Protein AF-A0A836LC86-F1 (afdb_monomer)

Mean predicted aligned error: 20.03 Å

Radius of gyration: 33.82 Å; Cα contacts (8 Å, |Δi|>4): 312; chains: 1; bounding box: 86×97×96 Å

Solvent-accessible surface area (backbone atoms only — not comparable to full-atom values): 22395 Å² total; per-residue (Å²): 133,88,75,80,81,61,85,80,64,84,54,85,62,63,81,72,47,78,79,82,70,80,78,76,80,56,44,67,44,41,35,67,43,48,72,69,75,64,54,85,53,67,92,76,36,57,38,37,74,50,84,62,99,61,69,58,50,45,78,40,34,29,77,42,48,81,69,77,64,47,85,51,62,81,47,41,59,37,34,92,58,96,45,82,91,32,41,49,70,28,69,51,33,70,73,71,72,52,64,94,56,90,86,55,92,40,42,83,70,55,82,56,72,79,38,33,34,25,42,40,40,54,48,71,58,42,96,59,55,92,76,44,89,43,26,75,82,87,55,93,44,71,32,67,45,46,74,74,71,61,43,96,59,55,94,73,41,89,46,30,72,69,50,89,74,69,66,46,72,66,56,48,44,53,53,52,42,55,51,46,52,67,79,42,64,87,42,89,80,54,35,92,84,33,57,12,78,42,87,68,30,63,30,62,37,37,45,54,92,75,52,92,46,43,94,68,20,66,51,45,52,58,49,56,52,33,34,49,87,90,59,80,81,79,75,86,74,82,85,70,95,73,81,93,68,82,73,80,53,51,11,85,83,76,70,46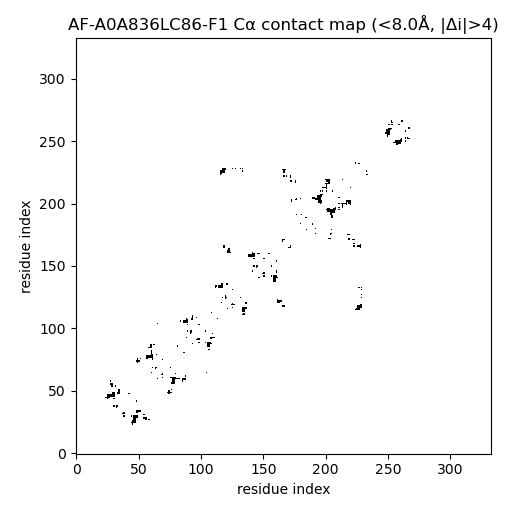,70,87,39,48,62,91,68,38,93,82,43,71,88,62,64,73,81,76,77,82,85,89,81,87,88,86,87,80,90,85,89,83,90,84,89,85,91,83,86,89,89,83,88,83,84,86,88,86,79,89,86,84,90,83,89,86,85,87,88,84,87,91,84,84,90,79,91,84,89,87,84,88,89,87,80,90,132

Structure (mmCIF, N/CA/C/O backbone):
data_AF-A0A836LC86-F1
#
_entry.id   AF-A0A836LC86-F1
#
loop_
_atom_site.group_PDB
_atom_site.id
_atom_site.type_symbol
_atom_site.label_atom_id
_atom_site.label_alt_id
_atom_site.label_comp_id
_atom_site.label_asym_id
_atom_site.label_entity_id
_atom_site.label_seq_id
_atom_site.pdbx_PDB_ins_code
_atom_site.Cartn_x
_atom_site.Cartn_y
_atom_site.Cartn_z
_atom_site.occupancy
_atom_site.B_iso_or_equiv
_atom_site.auth_seq_id
_atom_site.auth_comp_id
_atom_site.auth_asym_id
_atom_site.auth_atom_id
_atom_site.pdbx_PDB_model_num
ATOM 1 N N . MET A 1 1 ? -22.042 -17.988 -15.052 1.00 49.03 1 MET A N 1
ATOM 2 C CA . MET A 1 1 ? -22.616 -17.027 -14.092 1.00 49.03 1 MET A CA 1
ATOM 3 C C . MET A 1 1 ? -23.391 -17.871 -13.103 1.00 49.03 1 MET A C 1
ATOM 5 O O . MET A 1 1 ? -24.367 -18.476 -13.516 1.00 4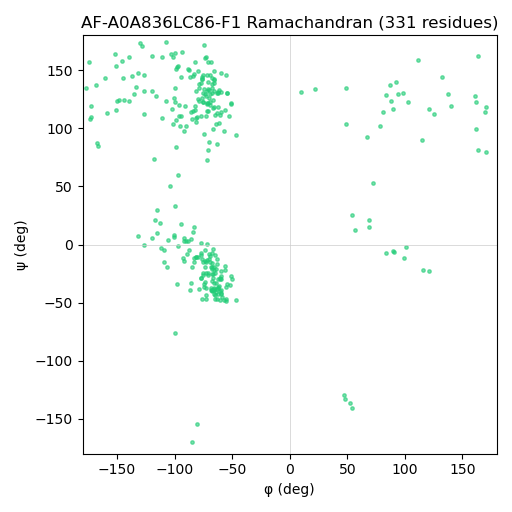9.03 1 MET A O 1
ATOM 9 N N . PHE A 1 2 ? -22.879 -18.046 -11.887 1.00 50.88 2 PHE A N 1
ATOM 10 C CA . PHE A 1 2 ? -23.641 -18.699 -10.825 1.00 50.88 2 PHE A CA 1
ATOM 11 C C . PHE A 1 2 ? -24.571 -17.625 -10.265 1.00 50.88 2 PHE A C 1
ATOM 13 O O . PHE A 1 2 ? -24.094 -16.621 -9.745 1.00 50.88 2 PHE A O 1
ATOM 20 N N . VAL A 1 3 ? -25.865 -17.762 -10.527 1.00 61.88 3 VAL A N 1
ATOM 21 C CA . VAL A 1 3 ? -26.903 -16.945 -9.900 1.00 61.88 3 VAL A CA 1
ATOM 22 C C . VAL A 1 3 ? -27.200 -17.606 -8.560 1.00 61.88 3 VAL A C 1
ATOM 24 O O . VAL A 1 3 ? -27.600 -18.766 -8.523 1.00 61.88 3 VAL A O 1
ATOM 27 N N . ASP A 1 4 ? -26.900 -16.909 -7.465 1.00 60.69 4 ASP A N 1
ATOM 28 C CA . ASP A 1 4 ? -27.280 -17.335 -6.118 1.00 60.69 4 ASP A CA 1
ATOM 29 C C . ASP A 1 4 ? -28.805 -17.196 -5.969 1.00 60.69 4 ASP A C 1
ATOM 31 O O . ASP A 1 4 ? -29.318 -16.165 -5.537 1.00 60.69 4 ASP A O 1
ATOM 35 N N . ASP A 1 5 ? -29.541 -18.247 -6.339 1.00 64.38 5 ASP A N 1
ATOM 36 C CA . ASP A 1 5 ? -31.010 -18.330 -6.247 1.00 64.38 5 ASP A CA 1
ATOM 37 C C . ASP A 1 5 ? -31.526 -18.465 -4.793 1.00 64.38 5 ASP A C 1
ATOM 39 O O . ASP A 1 5 ? -32.730 -18.542 -4.551 1.00 64.38 5 ASP A O 1
ATOM 43 N N . ALA A 1 6 ? -30.630 -18.482 -3.801 1.00 65.19 6 ALA A N 1
ATOM 44 C CA . ALA A 1 6 ? -30.957 -18.692 -2.389 1.00 65.19 6 ALA A CA 1
ATOM 45 C C . ALA A 1 6 ? -31.329 -17.406 -1.621 1.00 65.19 6 ALA A C 1
ATOM 47 O O . ALA A 1 6 ? -31.732 -17.476 -0.464 1.00 65.19 6 ALA A O 1
ATOM 48 N N . ALA A 1 7 ? -31.236 -16.222 -2.237 1.00 64.50 7 ALA A N 1
ATOM 49 C CA . ALA A 1 7 ? -31.475 -14.940 -1.555 1.00 64.50 7 ALA A CA 1
ATOM 50 C C . ALA A 1 7 ? -32.937 -14.708 -1.092 1.00 64.50 7 ALA A C 1
ATOM 52 O O . ALA A 1 7 ? -33.224 -13.689 -0.466 1.00 64.50 7 ALA A O 1
ATOM 53 N N . GLY A 1 8 ? -33.860 -15.627 -1.400 1.00 70.75 8 GLY A N 1
ATOM 54 C CA . GLY A 1 8 ? -35.267 -15.577 -0.983 1.00 70.75 8 GLY A CA 1
ATOM 55 C C . GLY A 1 8 ? -35.807 -16.880 -0.389 1.00 70.75 8 GLY A C 1
ATOM 56 O O . GLY A 1 8 ? -37.011 -16.981 -0.161 1.00 70.75 8 GLY A O 1
ATOM 57 N N . THR A 1 9 ? -34.958 -17.885 -0.160 1.00 78.81 9 THR A N 1
ATOM 58 C CA . THR A 1 9 ? -35.369 -19.151 0.457 1.00 78.81 9 THR A CA 1
ATOM 59 C C . THR A 1 9 ? -35.124 -19.080 1.957 1.00 78.81 9 THR A C 1
ATOM 61 O O . THR A 1 9 ? -33.975 -19.057 2.385 1.00 78.81 9 THR A O 1
ATOM 64 N N . HIS A 1 10 ? -36.200 -19.044 2.739 1.00 79.88 10 HIS A N 1
ATOM 65 C CA . HIS A 1 10 ? -36.139 -19.185 4.189 1.00 79.88 10 HIS A CA 1
ATOM 66 C C . HIS A 1 10 ? -36.003 -20.669 4.535 1.00 79.88 10 HIS A C 1
ATOM 68 O O . HIS A 1 10 ? -36.807 -21.484 4.073 1.00 79.88 10 HIS A O 1
ATOM 74 N N . PHE A 1 11 ? -34.987 -21.032 5.309 1.00 82.06 11 PHE A N 1
ATOM 75 C CA . PHE A 1 11 ? -34.758 -22.425 5.686 1.00 82.06 11 PHE A CA 1
ATOM 76 C C . PHE A 1 11 ? -35.401 -22.728 7.041 1.00 82.06 11 PHE A C 1
ATOM 78 O O . PHE A 1 11 ? -35.329 -21.914 7.953 1.00 82.06 11 PHE A O 1
ATOM 85 N N . ASP A 1 12 ? -35.941 -23.937 7.224 1.00 81.94 12 ASP A N 1
ATOM 86 C CA . ASP A 1 12 ? -36.564 -24.357 8.496 1.00 81.94 12 ASP A CA 1
ATOM 87 C C . ASP A 1 12 ? -35.618 -24.232 9.710 1.00 81.94 12 ASP A C 1
ATOM 89 O O . ASP A 1 12 ? -36.063 -24.134 10.853 1.00 81.94 12 ASP A O 1
ATOM 93 N N . PHE A 1 13 ? -34.297 -24.224 9.483 1.00 84.06 13 PHE A N 1
ATOM 94 C CA . PHE A 1 13 ? -33.324 -24.016 10.555 1.00 84.06 13 PHE A CA 1
ATOM 95 C C . PHE A 1 13 ? -33.238 -22.551 11.013 1.00 84.06 13 PHE A C 1
ATOM 97 O O . PHE A 1 13 ? -32.889 -22.320 12.169 1.00 84.06 13 PHE A O 1
ATOM 104 N N . GLU A 1 14 ? -33.564 -21.570 10.166 1.00 80.31 14 GLU A N 1
ATOM 105 C CA . GLU A 1 14 ? -33.471 -20.137 10.489 1.00 80.31 14 GLU A CA 1
ATOM 106 C C . GLU A 1 14 ? -34.454 -19.740 11.601 1.00 80.31 14 GLU A C 1
ATOM 108 O O . GLU A 1 14 ? -34.094 -18.951 12.473 1.00 80.31 14 GLU A O 1
ATOM 113 N N . ASP A 1 15 ? -35.624 -20.384 11.668 1.00 80.06 15 ASP A N 1
ATOM 114 C CA . ASP A 1 15 ? -36.602 -20.216 12.757 1.00 80.06 15 ASP A CA 1
ATOM 115 C C . ASP A 1 15 ? -36.104 -20.750 14.108 1.00 80.06 15 ASP A C 1
ATOM 117 O O . ASP A 1 15 ? -36.548 -20.312 15.173 1.00 80.06 15 ASP A O 1
ATOM 121 N N . THR A 1 16 ? -35.180 -21.715 14.078 1.00 84.31 16 THR A N 1
ATOM 122 C CA . THR A 1 16 ? -34.593 -22.318 15.285 1.00 84.31 16 THR A CA 1
ATOM 123 C C . THR A 1 16 ? -33.315 -21.621 15.738 1.00 84.31 16 THR A C 1
ATOM 125 O O . THR A 1 16 ? -32.867 -21.834 16.870 1.00 84.31 16 THR A O 1
ATOM 128 N N . LEU A 1 17 ? -32.726 -20.777 14.884 1.00 81.19 17 LEU A N 1
ATOM 129 C CA . LEU A 1 17 ? -31.551 -20.007 15.251 1.00 81.19 17 LEU A CA 1
ATOM 130 C C . LEU A 1 17 ? -31.945 -18.907 16.247 1.00 81.19 17 LEU A C 1
ATOM 132 O O . LEU A 1 17 ? -32.901 -18.159 16.028 1.00 81.19 17 LEU A O 1
ATOM 136 N N . PRO A 1 18 ? -31.200 -18.757 17.354 1.00 78.62 18 PRO A N 1
ATOM 137 C CA . PRO A 1 18 ? -31.338 -17.589 18.206 1.00 78.62 18 PRO A CA 1
ATOM 138 C C . PRO A 1 18 ? -31.152 -16.327 17.361 1.00 78.62 18 PRO A C 1
ATOM 140 O O . PRO A 1 18 ? -30.171 -16.221 16.627 1.00 78.62 18 PRO A O 1
ATOM 143 N N . LYS A 1 19 ? -32.076 -15.364 17.477 1.00 75.19 19 LYS A N 1
ATOM 144 C CA . LYS A 1 19 ? -31.960 -14.072 16.788 1.00 75.19 19 LYS A CA 1
ATOM 145 C C . LYS A 1 19 ? -30.585 -13.479 17.073 1.00 75.19 19 LYS A C 1
ATOM 147 O O . LYS A 1 19 ? -30.247 -13.250 18.237 1.00 75.19 19 LYS A O 1
ATOM 152 N N . GLU A 1 20 ? -29.806 -13.237 16.023 1.00 66.75 20 GLU A N 1
ATOM 153 C CA . GLU A 1 20 ? -28.484 -12.645 16.169 1.00 66.75 20 GLU A CA 1
ATOM 154 C C . GLU A 1 20 ? -28.624 -11.276 16.836 1.00 66.75 20 GLU A C 1
ATOM 156 O O . GLU A 1 20 ? -29.226 -10.343 16.299 1.00 66.75 20 GLU A O 1
ATOM 161 N N . HIS A 1 21 ? -28.101 -11.153 18.054 1.00 62.47 21 HIS A N 1
ATOM 162 C CA . HIS A 1 21 ? -28.026 -9.855 18.698 1.00 62.47 21 HIS A CA 1
ATOM 163 C C . HIS A 1 21 ? -27.025 -8.998 17.920 1.00 62.47 21 HIS A C 1
ATOM 165 O O . HIS A 1 21 ? -25.906 -9.463 17.679 1.00 62.47 21 HIS A O 1
ATOM 171 N N . PRO A 1 22 ? -27.378 -7.751 17.552 1.00 57.56 22 PRO A N 1
ATOM 172 C CA . PRO A 1 22 ? -26.440 -6.865 16.887 1.00 57.56 22 PRO A CA 1
ATOM 173 C C . PRO A 1 22 ? -25.212 -6.727 17.784 1.00 57.56 22 PRO A C 1
ATOM 175 O O . PRO A 1 22 ? -25.303 -6.249 18.918 1.00 57.56 22 PRO A O 1
ATOM 178 N N . ARG A 1 23 ? -24.060 -7.201 17.301 1.00 58.88 23 ARG A N 1
ATOM 179 C CA . ARG A 1 23 ? -22.792 -7.046 18.010 1.00 58.88 23 ARG A CA 1
ATOM 180 C C . ARG A 1 23 ? -22.474 -5.560 18.003 1.00 58.88 23 ARG A C 1
ATOM 182 O O . ARG A 1 23 ? -22.010 -5.030 17.002 1.00 58.88 23 ARG A O 1
ATOM 189 N N . THR A 1 24 ? -22.758 -4.870 19.103 1.00 64.19 24 THR A N 1
ATOM 190 C CA . THR A 1 24 ? -22.390 -3.464 19.247 1.00 64.19 24 THR A CA 1
ATOM 191 C C . THR A 1 24 ? -20.872 -3.368 19.141 1.00 64.19 24 THR A C 1
ATOM 193 O O . THR A 1 24 ? -20.154 -3.874 20.007 1.00 64.19 24 THR A O 1
ATOM 196 N N . GLU A 1 25 ? -20.374 -2.761 18.065 1.00 66.00 25 GLU A N 1
ATOM 197 C CA . GLU A 1 25 ? -18.943 -2.565 17.851 1.00 66.00 25 GLU A CA 1
ATOM 198 C C . GLU A 1 25 ? -18.382 -1.693 18.981 1.00 66.00 25 GLU A C 1
ATOM 200 O O . GLU A 1 25 ? -18.615 -0.482 19.056 1.00 66.00 25 GLU A O 1
ATOM 205 N N . LYS A 1 26 ? -17.669 -2.319 19.922 1.00 71.25 26 LYS A N 1
ATOM 206 C CA . LYS A 1 26 ? -17.036 -1.603 21.032 1.00 71.25 26 LYS A CA 1
ATOM 207 C C . LYS A 1 26 ? -15.835 -0.831 20.487 1.00 71.25 26 LYS A C 1
ATOM 209 O O . LYS A 1 26 ? -14.952 -1.408 19.855 1.00 71.25 26 LYS A O 1
ATOM 214 N N . LYS A 1 27 ? -15.766 0.471 20.769 1.00 75.00 27 LYS A N 1
ATOM 215 C CA . LYS A 1 27 ? -14.637 1.329 20.385 1.00 75.00 27 LYS A CA 1
ATOM 216 C C . LYS A 1 27 ? -13.336 0.816 21.012 1.00 75.00 27 LYS A C 1
ATOM 218 O O . LYS A 1 27 ? -13.331 0.334 22.141 1.00 75.00 27 LYS A O 1
ATOM 223 N N . LEU A 1 28 ? -12.213 1.002 20.315 1.00 74.50 28 LEU A N 1
ATOM 224 C CA . LEU A 1 28 ? -10.866 0.601 20.766 1.00 74.50 28 LEU A CA 1
ATOM 225 C C . LEU A 1 28 ? -10.360 1.361 22.013 1.00 74.50 28 LEU A C 1
ATOM 227 O O . LEU A 1 28 ? -9.322 1.016 22.583 1.00 74.50 28 LEU A O 1
ATOM 231 N N . GLU A 1 29 ? -11.066 2.407 22.441 1.00 81.25 29 GLU A N 1
ATOM 232 C CA . GLU A 1 29 ? -10.749 3.151 23.658 1.00 81.25 29 GLU A CA 1
ATOM 233 C C . GLU A 1 29 ? -11.204 2.401 24.912 1.00 81.25 29 GLU A C 1
ATOM 235 O O . GLU A 1 29 ? -12.302 1.840 24.973 1.00 81.25 29 GLU A O 1
ATOM 240 N N . ILE A 1 30 ? -10.355 2.430 25.941 1.00 85.25 30 ILE A N 1
ATOM 241 C CA . ILE A 1 30 ? -10.678 1.857 27.246 1.00 85.25 30 ILE A CA 1
ATOM 242 C C . ILE A 1 30 ? -11.523 2.870 28.017 1.00 85.25 30 ILE A C 1
ATOM 244 O O . ILE A 1 30 ? -11.168 4.050 28.100 1.00 85.25 30 ILE A O 1
ATOM 248 N N . CYS A 1 31 ? -12.625 2.406 28.606 1.00 87.81 31 CYS A N 1
ATOM 249 C CA . CYS A 1 31 ? -13.511 3.262 29.382 1.00 87.81 31 CYS A CA 1
ATOM 250 C C . CYS A 1 31 ? -12.787 3.829 30.611 1.00 87.81 31 CYS A C 1
ATOM 252 O O . CYS A 1 31 ? -12.448 3.103 31.549 1.00 87.81 31 CYS A O 1
ATOM 254 N N . GLN A 1 32 ? -12.575 5.146 30.623 1.00 87.69 32 GLN A N 1
ATOM 255 C CA . GLN A 1 32 ? -11.901 5.835 31.730 1.00 87.69 32 GLN A CA 1
ATOM 256 C C . GLN A 1 32 ? -12.737 5.812 33.014 1.00 87.69 32 GLN A C 1
ATOM 258 O O . GLN A 1 32 ? -12.189 5.773 34.116 1.00 87.69 32 GLN A O 1
ATOM 263 N N . ASP A 1 33 ? -14.063 5.807 32.888 1.00 87.81 33 ASP A N 1
ATOM 264 C CA . ASP A 1 33 ? -14.958 5.757 34.042 1.00 87.81 33 ASP A CA 1
ATOM 265 C C . ASP A 1 33 ? -14.997 4.363 34.663 1.00 87.81 33 ASP A C 1
ATOM 267 O O . ASP A 1 33 ? -15.054 4.246 35.886 1.00 87.81 33 ASP A O 1
ATOM 271 N N . PHE A 1 34 ? -14.876 3.306 33.855 1.00 87.06 34 PHE A N 1
ATOM 272 C CA . PHE A 1 34 ? -14.745 1.932 34.345 1.00 87.06 34 PHE A CA 1
ATOM 273 C C . PHE A 1 34 ? -13.440 1.747 35.120 1.00 87.06 34 PHE A C 1
ATOM 275 O O . PHE A 1 34 ? -13.448 1.225 36.229 1.00 87.06 34 PHE A O 1
ATOM 282 N N . GLN A 1 35 ? -12.341 2.291 34.596 1.00 87.00 35 GLN A N 1
ATOM 283 C CA . GLN A 1 35 ? -11.038 2.311 35.268 1.00 87.00 35 GLN A CA 1
ATOM 284 C C . GLN A 1 35 ? -11.068 3.035 36.622 1.00 87.00 35 GLN A C 1
ATOM 286 O O . GLN A 1 35 ? -10.316 2.703 37.533 1.00 87.00 35 GLN A O 1
ATOM 291 N N . ARG A 1 36 ? -11.961 4.019 36.775 1.00 87.62 36 ARG A N 1
ATOM 292 C CA . ARG A 1 36 ? -12.195 4.756 38.027 1.00 87.62 36 ARG A CA 1
ATOM 293 C C . ARG A 1 36 ? -13.295 4.141 38.904 1.00 87.62 36 ARG A C 1
ATOM 295 O O . ARG A 1 36 ? -13.650 4.761 39.904 1.00 87.62 36 ARG A O 1
ATOM 302 N N . GLY A 1 37 ? -13.873 3.002 38.515 1.00 87.12 37 GLY A N 1
ATOM 303 C CA . GLY A 1 37 ? -14.963 2.332 39.234 1.00 87.12 37 GLY A CA 1
ATOM 304 C C . GLY A 1 37 ? -16.311 3.066 39.208 1.00 87.12 37 GLY A C 1
ATOM 305 O O . GLY A 1 37 ? -17.141 2.849 40.082 1.00 87.12 37 GLY A O 1
ATOM 306 N N . ARG A 1 38 ? -16.534 3.973 38.247 1.00 91.00 38 ARG A N 1
ATOM 307 C CA . ARG A 1 38 ? -17.722 4.848 38.164 1.00 91.00 38 ARG A CA 1
ATOM 308 C C . ARG A 1 38 ? -18.563 4.672 36.893 1.00 91.00 38 ARG A C 1
ATOM 310 O O . ARG A 1 38 ? -19.510 5.434 36.698 1.00 91.00 38 ARG A O 1
ATOM 317 N N . CYS A 1 39 ? -18.249 3.704 36.027 1.00 89.25 39 CYS A N 1
ATOM 318 C CA . CYS A 1 39 ? -19.036 3.477 34.811 1.00 89.25 39 CYS A CA 1
ATOM 319 C C . CYS A 1 39 ? -20.452 2.987 35.149 1.00 89.25 39 CYS A C 1
ATOM 321 O O . CYS A 1 39 ? -20.620 1.970 35.814 1.00 89.25 39 CYS A O 1
ATOM 323 N N . ARG A 1 40 ? -21.466 3.703 34.652 1.00 88.50 40 ARG A N 1
ATOM 324 C CA . ARG A 1 40 ? -22.891 3.380 34.849 1.00 88.50 40 ARG A CA 1
ATOM 325 C C . ARG A 1 40 ? -23.481 2.512 33.734 1.00 88.50 40 ARG A C 1
ATOM 327 O O . ARG A 1 40 ? -24.586 2.013 33.884 1.00 88.50 40 ARG A O 1
ATOM 334 N N . PHE A 1 41 ? -22.753 2.352 32.627 1.00 82.75 41 PHE A N 1
ATOM 335 C CA . PHE A 1 41 ? -23.226 1.663 31.423 1.00 82.75 41 PHE A CA 1
ATOM 336 C C . PHE A 1 41 ? -22.945 0.154 31.426 1.00 82.75 41 PHE A C 1
ATOM 338 O O . PHE A 1 41 ? -23.434 -0.540 30.547 1.00 82.75 41 PHE A O 1
ATOM 345 N N . GLY A 1 42 ? -22.181 -0.377 32.390 1.00 82.81 42 GLY A N 1
ATOM 346 C CA . GLY A 1 42 ? -21.912 -1.821 32.478 1.00 82.81 42 GLY A CA 1
ATOM 347 C C . GLY A 1 42 ? -21.482 -2.423 31.132 1.00 82.81 42 GLY A C 1
ATOM 348 O O . GLY A 1 42 ? -20.670 -1.839 30.416 1.00 82.81 42 GLY A O 1
ATOM 349 N N . ASP A 1 43 ? -22.065 -3.553 30.745 1.00 78.31 43 ASP A N 1
ATOM 350 C CA . ASP A 1 43 ? -21.699 -4.251 29.504 1.00 78.31 43 ASP A CA 1
ATOM 351 C C . ASP A 1 43 ? -22.183 -3.572 28.215 1.00 78.31 43 ASP A C 1
ATOM 353 O O . ASP A 1 43 ? -21.672 -3.888 27.134 1.00 78.31 43 ASP A O 1
ATOM 357 N N . THR A 1 44 ? -23.107 -2.609 28.319 1.00 83.19 44 THR A N 1
ATOM 358 C CA . THR A 1 44 ? -23.606 -1.807 27.189 1.00 83.19 44 THR A CA 1
ATOM 359 C C . THR A 1 44 ? -22.766 -0.557 26.932 1.00 83.19 44 THR A C 1
ATOM 361 O O . THR A 1 44 ? -23.074 0.223 26.029 1.00 83.19 44 THR A O 1
ATOM 364 N N . CYS A 1 45 ? -21.676 -0.355 27.683 1.00 83.81 45 CYS A N 1
ATOM 365 C CA . CYS A 1 45 ? -20.754 0.741 27.423 1.00 83.81 45 CYS A CA 1
ATOM 366 C C . CYS A 1 45 ? -20.153 0.623 26.006 1.00 83.81 45 CYS A C 1
ATOM 368 O O . CYS A 1 45 ? -19.622 -0.433 25.651 1.00 83.81 45 CYS A O 1
ATOM 370 N N . PRO A 1 46 ? -20.158 1.704 25.199 1.00 84.75 46 PRO A N 1
ATOM 371 C CA . PRO A 1 46 ? -19.535 1.694 23.875 1.00 84.75 46 PRO A CA 1
ATOM 372 C C . PRO A 1 46 ? -18.003 1.582 23.935 1.00 84.75 46 PRO A C 1
ATOM 374 O O . PRO A 1 46 ? -17.372 1.310 22.918 1.00 84.75 46 PRO A O 1
ATOM 377 N N . GLN A 1 47 ? -17.392 1.823 25.099 1.00 85.38 47 GLN A N 1
ATOM 378 C CA . GLN A 1 47 ? -15.953 1.695 25.337 1.00 85.38 47 GLN A CA 1
ATOM 379 C C . GLN A 1 47 ? -15.632 0.357 26.013 1.00 85.38 47 GLN A C 1
ATOM 381 O O . GLN A 1 47 ? -16.439 -0.181 26.770 1.00 85.38 47 GLN A O 1
ATOM 386 N N . ARG A 1 48 ? -14.431 -0.187 25.778 1.00 83.62 48 ARG A N 1
ATOM 387 C CA . ARG A 1 48 ? -14.059 -1.489 26.354 1.00 83.62 48 ARG A CA 1
ATOM 388 C C . ARG A 1 48 ? -13.765 -1.373 27.851 1.00 83.62 48 ARG A C 1
ATOM 390 O O . ARG A 1 48 ? -13.029 -0.490 28.297 1.00 83.62 48 ARG A O 1
ATOM 397 N N . HIS A 1 49 ? -14.327 -2.301 28.618 1.00 86.19 49 HIS A N 1
ATOM 398 C CA . HIS A 1 49 ? -14.079 -2.474 30.045 1.00 86.19 49 HIS A CA 1
ATOM 399 C C . HIS A 1 49 ? -12.940 -3.470 30.237 1.00 86.19 49 HIS A C 1
ATOM 401 O O . HIS A 1 49 ? -13.131 -4.674 30.139 1.00 86.19 49 HIS A O 1
ATOM 407 N N . ILE A 1 50 ? -11.733 -2.949 30.442 1.00 84.69 50 ILE A N 1
ATOM 408 C CA . ILE A 1 50 ? -10.520 -3.736 30.671 1.00 84.69 50 ILE A CA 1
ATOM 409 C C . ILE A 1 50 ? -9.808 -3.103 31.849 1.00 84.69 50 ILE A C 1
ATOM 411 O O . ILE A 1 50 ? -9.682 -1.881 31.878 1.00 84.69 50 ILE A O 1
ATOM 415 N N . ILE A 1 51 ? -9.318 -3.912 32.783 1.00 83.06 51 ILE A N 1
ATOM 416 C CA . ILE A 1 51 ? -8.495 -3.447 33.902 1.00 83.06 51 ILE A CA 1
ATOM 417 C C . ILE A 1 51 ? -7.045 -3.367 33.419 1.00 83.06 51 ILE A C 1
ATOM 419 O O . ILE A 1 51 ? -6.403 -4.379 33.147 1.00 83.06 51 ILE A O 1
ATOM 423 N N . SER A 1 52 ? -6.536 -2.151 33.238 1.00 79.88 52 SER A N 1
ATOM 424 C CA . SER A 1 52 ? -5.229 -1.911 32.615 1.00 79.88 52 SER A CA 1
ATOM 425 C C . SER A 1 52 ? -4.695 -0.525 32.962 1.00 79.88 52 SER A C 1
ATOM 427 O O . SER A 1 52 ? -5.449 0.439 32.969 1.00 79.88 52 SER A O 1
ATOM 429 N N . ALA A 1 53 ? -3.384 -0.394 33.163 1.00 76.69 53 ALA A N 1
ATOM 430 C CA . ALA A 1 53 ? -2.740 0.912 33.329 1.00 76.69 53 ALA A CA 1
ATOM 431 C C . ALA A 1 53 ? -2.701 1.746 32.026 1.00 76.69 53 ALA A C 1
ATOM 433 O O . ALA A 1 53 ? -2.386 2.937 32.051 1.00 76.69 53 ALA A O 1
ATOM 434 N N . TYR A 1 54 ? -2.997 1.133 30.876 1.00 77.44 54 TYR A N 1
ATOM 435 C CA . TYR A 1 54 ? -2.993 1.787 29.568 1.00 77.44 54 TYR A CA 1
ATOM 436 C C . TYR A 1 54 ? -4.346 2.445 29.259 1.00 77.44 54 TYR A C 1
ATOM 438 O O . TYR A 1 54 ? -5.394 1.968 29.682 1.00 77.44 54 TYR A O 1
ATOM 446 N N . ARG A 1 55 ? -4.331 3.536 28.476 1.00 75.38 55 ARG A N 1
ATOM 447 C CA . ARG A 1 55 ? -5.554 4.251 28.047 1.00 75.38 55 ARG A CA 1
ATOM 448 C C . ARG A 1 55 ? -6.227 3.661 26.804 1.00 75.38 55 ARG A C 1
ATOM 450 O O . ARG A 1 55 ? -7.395 3.945 26.562 1.00 75.38 55 ARG A O 1
ATOM 457 N N . THR A 1 56 ? -5.503 2.873 26.016 1.00 77.31 56 THR A N 1
ATOM 458 C CA . THR A 1 56 ? -5.958 2.337 24.728 1.00 77.31 56 THR A CA 1
ATOM 459 C C . THR A 1 56 ? -5.680 0.844 24.643 1.00 77.31 56 THR A C 1
ATOM 461 O O . THR A 1 56 ? -4.682 0.362 25.185 1.00 77.31 56 THR A O 1
ATOM 464 N N . VAL A 1 57 ? -6.553 0.123 23.943 1.00 79.88 57 VAL A N 1
ATOM 465 C CA . VAL A 1 57 ? -6.343 -1.287 23.599 1.00 79.88 57 VAL A CA 1
ATOM 466 C C . VAL A 1 57 ? -5.262 -1.382 22.526 1.00 79.88 57 VAL A C 1
ATOM 468 O O . VAL A 1 57 ? -5.123 -0.489 21.690 1.00 79.88 57 VAL A O 1
ATOM 471 N N . GLN A 1 58 ? -4.464 -2.446 22.565 1.00 82.75 58 GLN A N 1
ATOM 472 C CA . GLN A 1 58 ? -3.512 -2.724 21.498 1.00 82.75 58 GLN A CA 1
ATOM 473 C C . GLN A 1 58 ? -4.272 -3.224 20.274 1.00 82.75 58 GLN A C 1
ATOM 475 O O . GLN A 1 58 ? -5.068 -4.155 20.369 1.00 82.75 58 GLN A O 1
ATOM 480 N N . THR A 1 59 ? -3.998 -2.623 19.117 1.00 84.88 59 THR A N 1
ATOM 481 C CA . THR A 1 59 ? -4.630 -3.013 17.848 1.00 84.88 59 THR A CA 1
ATOM 482 C C . THR A 1 59 ? -4.220 -4.411 17.408 1.00 84.88 59 THR A C 1
ATOM 484 O O . THR A 1 59 ? -4.975 -5.068 16.708 1.00 84.88 59 THR A O 1
ATOM 487 N N . LYS A 1 60 ? -3.046 -4.888 17.844 1.00 88.88 60 LYS A N 1
ATOM 488 C CA . LYS A 1 60 ? -2.536 -6.221 17.515 1.00 88.88 60 LYS A CA 1
ATOM 489 C C . LYS A 1 60 ? -3.402 -7.330 18.109 1.00 88.88 60 LYS A C 1
ATOM 491 O O . LYS A 1 60 ? -3.828 -7.255 19.266 1.00 88.88 60 LYS A O 1
ATOM 496 N N . VAL A 1 61 ? -3.557 -8.404 17.341 1.00 90.69 61 VAL A N 1
ATOM 497 C CA . VAL A 1 61 ? -4.236 -9.624 17.788 1.00 90.69 61 VAL A CA 1
ATOM 498 C C . VAL A 1 61 ? -3.436 -10.298 18.904 1.00 90.69 61 VAL A C 1
ATOM 500 O O . VAL A 1 61 ? -2.202 -10.365 18.878 1.00 90.69 61 VAL A O 1
ATOM 503 N N . CYS A 1 62 ? -4.138 -10.801 19.917 1.00 91.56 62 CYS A N 1
ATOM 504 C CA . CYS A 1 62 ? -3.528 -11.476 21.052 1.00 91.56 62 CYS A CA 1
ATOM 505 C C . CYS A 1 62 ? -2.874 -12.801 20.631 1.00 91.56 62 CYS A C 1
ATOM 507 O O . CYS A 1 62 ? -3.552 -13.763 20.269 1.00 91.56 62 CYS A O 1
ATOM 509 N N . LYS A 1 63 ? -1.548 -12.908 20.790 1.00 91.50 63 LYS A N 1
ATOM 510 C CA . LYS A 1 63 ? -0.790 -14.136 20.475 1.00 91.50 63 LYS A CA 1
ATOM 511 C C . LYS A 1 63 ? -1.228 -15.377 21.267 1.00 91.50 63 LYS A C 1
ATOM 513 O O . LYS A 1 63 ? -1.001 -16.493 20.812 1.00 91.50 63 LYS A O 1
ATOM 518 N N . HIS A 1 64 ? -1.784 -15.196 22.469 1.00 92.44 64 HIS A N 1
ATOM 519 C CA . HIS A 1 64 ? -2.236 -16.302 23.323 1.00 92.44 64 HIS A CA 1
ATOM 520 C C . HIS A 1 64 ? -3.656 -16.743 22.970 1.00 92.44 64 HIS A C 1
ATOM 522 O O . HIS A 1 64 ? -3.961 -17.928 23.041 1.00 92.44 64 HIS A O 1
ATOM 528 N N . TRP A 1 65 ? -4.504 -15.804 22.548 1.00 93.12 65 TRP A N 1
ATOM 529 C CA . TRP A 1 65 ? -5.856 -16.094 22.076 1.00 93.12 65 TRP A CA 1
ATOM 530 C C . TRP A 1 65 ? -5.843 -16.869 20.761 1.00 93.12 65 TRP A C 1
ATOM 532 O O . TRP A 1 65 ? -6.563 -17.850 20.650 1.00 93.12 65 TRP A O 1
ATOM 542 N N . LEU A 1 66 ? -4.928 -16.536 19.839 1.00 90.50 66 LEU A N 1
ATOM 543 C CA . LEU A 1 66 ? -4.703 -17.312 18.608 1.00 90.50 66 LEU A CA 1
ATOM 544 C C . LEU A 1 66 ? -4.364 -18.792 18.865 1.00 90.50 66 LEU A C 1
ATOM 546 O O . LEU A 1 66 ? -4.473 -19.613 17.964 1.00 90.50 66 LEU A O 1
ATOM 550 N N . ARG A 1 67 ? -3.932 -19.138 20.085 1.00 89.06 67 ARG A N 1
ATOM 551 C CA . ARG A 1 67 ? -3.629 -20.512 20.517 1.00 89.06 67 ARG A CA 1
ATOM 552 C C . ARG A 1 67 ? -4.693 -21.099 21.450 1.00 89.06 67 ARG A C 1
ATOM 554 O O . ARG A 1 67 ? -4.472 -22.166 22.005 1.00 89.06 67 ARG A O 1
ATOM 561 N N . GLY A 1 68 ? -5.784 -20.376 21.708 1.00 90.12 68 GLY A N 1
ATOM 562 C CA . GLY A 1 68 ? -6.825 -20.776 22.661 1.00 90.12 68 GLY A CA 1
ATOM 563 C C . GLY A 1 68 ? -6.398 -20.748 24.135 1.00 90.12 68 GLY A C 1
ATOM 564 O O . GLY A 1 68 ? -7.086 -21.309 24.976 1.00 90.12 68 GLY A O 1
ATOM 565 N N . ALA A 1 69 ? -5.277 -20.101 24.473 1.00 91.75 69 ALA A N 1
ATOM 566 C CA . ALA A 1 69 ? -4.659 -20.159 25.805 1.00 91.75 69 ALA A CA 1
ATOM 567 C C . ALA A 1 69 ? -4.621 -18.795 26.527 1.00 91.75 69 ALA A C 1
ATOM 569 O O . ALA A 1 69 ? -3.783 -18.561 27.399 1.00 91.75 69 ALA A O 1
ATOM 570 N N . CYS A 1 70 ? -5.476 -17.843 26.138 1.00 93.38 70 CYS A N 1
ATOM 571 C CA . CYS A 1 70 ? -5.512 -16.532 26.786 1.00 93.38 70 CYS A CA 1
ATOM 572 C C . CYS A 1 70 ? -6.230 -16.606 28.140 1.00 93.38 70 CYS A C 1
ATOM 574 O O . CYS A 1 70 ? -7.448 -16.735 28.189 1.00 93.38 70 CYS A O 1
ATOM 576 N N . VAL A 1 71 ? -5.482 -16.440 29.233 1.00 91.31 71 VAL A N 1
ATOM 577 C CA . VAL A 1 71 ? -6.038 -16.422 30.600 1.00 91.31 71 VAL A CA 1
ATOM 578 C C . VAL A 1 71 ? -6.796 -15.136 30.936 1.00 91.31 71 VAL A C 1
ATOM 580 O O . VAL A 1 71 ? -7.609 -15.119 31.852 1.00 91.31 71 VAL A O 1
ATOM 583 N N . ASN A 1 72 ? -6.554 -14.052 30.192 1.00 87.00 72 ASN A N 1
ATOM 584 C CA . ASN A 1 72 ? -7.150 -12.749 30.484 1.00 87.00 72 ASN A CA 1
ATOM 585 C C . ASN A 1 72 ? -8.590 -12.604 29.961 1.00 87.00 72 ASN A C 1
ATOM 587 O O . ASN A 1 72 ? -9.234 -11.621 30.320 1.00 87.00 72 ASN A O 1
ATOM 591 N N . GLY A 1 73 ? -9.087 -13.527 29.124 1.00 84.31 73 GLY A N 1
ATOM 592 C CA . GLY A 1 73 ? -10.442 -13.462 28.560 1.00 84.31 73 GLY A CA 1
ATOM 593 C C . GLY A 1 73 ? -10.778 -12.074 27.999 1.00 84.31 73 GLY A C 1
ATOM 594 O O . GLY A 1 73 ? -9.978 -11.479 27.274 1.00 84.31 73 GLY A O 1
ATOM 595 N N . ASP A 1 74 ? -11.917 -11.515 28.398 1.00 80.38 74 ASP A N 1
ATOM 596 C CA . ASP A 1 74 ? -12.370 -10.188 27.957 1.00 80.38 74 ASP A CA 1
ATOM 597 C C . ASP A 1 74 ? -11.507 -9.022 28.467 1.00 80.38 74 ASP A C 1
ATOM 599 O O . ASP A 1 74 ? -11.481 -7.953 27.854 1.00 80.38 74 ASP A O 1
ATOM 603 N N . ASN A 1 75 ? -10.722 -9.249 29.526 1.00 84.19 75 ASN A N 1
ATOM 604 C CA . ASN A 1 75 ? -9.761 -8.294 30.080 1.00 84.19 75 ASN A CA 1
ATOM 605 C C . ASN A 1 75 ? -8.404 -8.314 29.351 1.00 84.19 75 ASN A C 1
ATOM 607 O O . ASN A 1 75 ? -7.419 -7.749 29.838 1.00 84.19 75 ASN A O 1
ATOM 611 N N . CYS A 1 76 ? -8.288 -8.982 28.200 1.00 88.31 76 CYS A N 1
ATOM 612 C CA . CYS A 1 76 ? -7.057 -8.925 27.423 1.00 88.31 76 CYS A CA 1
ATOM 613 C C . CYS A 1 76 ? -6.857 -7.537 26.795 1.00 88.31 76 CYS A C 1
ATOM 615 O O . CYS A 1 76 ? -7.750 -6.982 26.152 1.00 88.31 76 CYS A O 1
ATOM 617 N N . LEU A 1 77 ? -5.641 -6.999 26.937 1.00 87.75 77 LEU A N 1
ATOM 618 C CA . LEU A 1 77 ? -5.235 -5.731 26.321 1.00 87.75 77 LEU A CA 1
ATOM 619 C C . LEU A 1 77 ? -5.136 -5.817 24.788 1.00 87.75 77 LEU A C 1
ATOM 621 O O . LEU A 1 77 ? -5.121 -4.788 24.120 1.00 87.75 77 LEU A O 1
ATOM 625 N N . TYR A 1 78 ? -5.034 -7.026 24.245 1.00 89.06 78 TYR A N 1
ATOM 626 C CA . TYR A 1 78 ? -4.914 -7.296 22.816 1.00 89.06 78 TYR A CA 1
ATOM 627 C C . TYR A 1 78 ? -6.258 -7.737 22.230 1.00 89.06 78 TYR A C 1
ATOM 629 O O . TYR A 1 78 ? -7.152 -8.171 22.958 1.00 89.06 78 TYR A O 1
ATOM 637 N N . LEU A 1 79 ? -6.391 -7.650 20.908 1.00 87.00 79 LEU A N 1
ATOM 638 C CA . LEU A 1 79 ? -7.628 -7.987 20.210 1.00 87.00 79 LEU A CA 1
ATOM 639 C C . LEU A 1 79 ? -7.883 -9.509 20.217 1.00 87.00 79 LEU A C 1
ATOM 641 O O . LEU A 1 79 ? -6.976 -10.300 19.949 1.00 87.00 79 LEU A O 1
ATOM 645 N N . HIS A 1 80 ? -9.117 -9.905 20.536 1.00 88.25 80 HIS A N 1
ATOM 646 C CA . HIS A 1 80 ? -9.629 -11.283 20.459 1.00 88.25 80 HIS A CA 1
ATOM 647 C C . HIS A 1 80 ? -10.534 -11.445 19.232 1.00 88.25 80 HIS A C 1
ATOM 649 O O . HIS A 1 80 ? -11.680 -11.876 19.318 1.00 88.25 80 HIS A O 1
ATOM 655 N N . GLU A 1 81 ? -10.014 -11.015 18.094 1.00 85.19 81 GLU A N 1
ATOM 656 C CA . GLU A 1 81 ? -10.656 -11.083 16.792 1.00 85.19 81 GLU A CA 1
ATOM 657 C C . GLU A 1 81 ? -9.561 -11.341 15.765 1.00 85.19 81 GLU A C 1
ATOM 659 O O . GLU A 1 81 ? -8.430 -10.867 15.919 1.00 85.19 81 GLU A O 1
ATOM 664 N N . TYR A 1 82 ? -9.876 -12.142 14.753 1.00 87.25 82 TYR A N 1
ATOM 665 C CA . TYR A 1 82 ? -8.918 -12.481 13.717 1.00 87.25 82 TYR A CA 1
ATOM 666 C C . TYR A 1 82 ? -9.019 -11.466 12.577 1.00 87.25 82 TYR A C 1
ATOM 668 O O . TYR A 1 82 ? -9.922 -11.537 11.751 1.00 87.25 82 TYR A O 1
ATOM 676 N N . ASP A 1 83 ? -8.072 -10.530 12.534 1.00 86.38 83 ASP A N 1
ATOM 677 C CA . ASP A 1 83 ? -7.884 -9.610 11.409 1.00 86.38 83 ASP A CA 1
ATOM 678 C C . ASP A 1 83 ? -6.428 -9.676 10.941 1.00 86.38 83 ASP A C 1
ATOM 680 O O . ASP A 1 83 ? -5.518 -9.235 11.651 1.00 86.38 83 ASP A O 1
ATOM 684 N N . ASN A 1 84 ? -6.213 -10.198 9.728 1.00 84.31 84 ASN A N 1
ATOM 685 C CA . ASN A 1 84 ? -4.895 -10.382 9.108 1.00 84.31 84 ASN A CA 1
ATOM 686 C C . ASN A 1 84 ? -4.016 -9.130 9.128 1.00 84.31 84 ASN A C 1
ATOM 688 O O . ASN A 1 84 ? -2.796 -9.247 9.150 1.00 84.31 84 ASN A O 1
ATOM 692 N N . ARG A 1 85 ? -4.601 -7.930 9.147 1.00 83.69 85 ARG A N 1
ATOM 693 C CA . ARG A 1 85 ? -3.844 -6.668 9.180 1.00 83.69 85 ARG A CA 1
ATOM 694 C C . ARG A 1 85 ? -3.169 -6.423 10.526 1.00 83.69 85 ARG A C 1
ATOM 696 O O . ARG A 1 85 ? -2.174 -5.706 10.601 1.00 83.69 85 ARG A O 1
ATOM 703 N N . TYR A 1 86 ? -3.725 -6.997 11.586 1.00 86.75 86 TYR A N 1
ATOM 704 C CA . TYR A 1 86 ? -3.279 -6.808 12.961 1.00 86.75 86 TYR A CA 1
ATOM 705 C C . TYR A 1 86 ? -2.662 -8.072 13.570 1.00 86.75 86 TYR A C 1
ATOM 707 O O . TYR A 1 86 ? -2.182 -8.039 14.711 1.00 86.75 86 TYR A O 1
ATOM 715 N N . VAL A 1 87 ? -2.657 -9.183 12.831 1.00 89.94 87 VAL A N 1
ATOM 716 C CA . VAL A 1 87 ? -1.968 -10.413 13.220 1.00 89.94 87 VAL A CA 1
ATOM 717 C C . VAL A 1 87 ? -0.456 -10.146 13.299 1.00 89.94 87 VAL A C 1
ATOM 719 O O . VAL A 1 87 ? 0.126 -9.568 12.382 1.00 89.94 87 VAL A O 1
ATOM 722 N N . PRO A 1 88 ? 0.219 -10.530 14.397 1.00 89.19 88 PRO A N 1
ATOM 723 C CA . PRO A 1 88 ? 1.662 -10.359 14.506 1.00 89.19 88 PRO A CA 1
ATOM 724 C C . PRO A 1 88 ? 2.433 -11.315 13.579 1.00 89.19 88 PRO A C 1
ATOM 726 O O . PRO A 1 88 ? 1.947 -12.386 13.212 1.00 89.19 88 PRO A O 1
ATOM 729 N N . GLN A 1 89 ? 3.669 -10.940 13.237 1.00 88.00 89 GLN A N 1
ATOM 730 C CA . GLN A 1 89 ? 4.562 -11.774 12.429 1.00 88.00 89 GLN A CA 1
ATOM 731 C C . GLN A 1 89 ? 4.960 -13.061 13.163 1.00 88.00 89 GLN A C 1
ATOM 733 O O . GLN A 1 89 ? 5.049 -13.110 14.396 1.00 88.00 89 GLN A O 1
ATOM 738 N N . CYS A 1 90 ? 5.197 -14.120 12.394 1.00 90.00 90 CYS A N 1
ATOM 739 C CA . CYS A 1 90 ? 5.660 -15.395 12.917 1.00 90.00 90 CYS A CA 1
ATOM 740 C C . CYS A 1 90 ? 7.124 -15.292 13.359 1.00 90.00 90 CYS A C 1
ATOM 742 O O . CYS A 1 90 ? 8.019 -15.174 12.529 1.00 90.00 90 CYS A O 1
ATOM 744 N N . ALA A 1 91 ? 7.383 -15.433 14.661 1.00 87.88 91 ALA A N 1
ATOM 745 C CA . ALA A 1 91 ? 8.740 -15.363 15.213 1.00 87.88 91 ALA A CA 1
ATOM 746 C C . ALA A 1 91 ? 9.698 -16.434 14.647 1.00 87.88 91 ALA A C 1
ATOM 748 O O . ALA A 1 91 ? 10.906 -16.213 14.577 1.00 87.88 91 ALA A O 1
ATOM 749 N N . PHE A 1 92 ? 9.179 -17.606 14.257 1.00 89.12 92 PHE A N 1
ATOM 750 C CA . PHE A 1 92 ? 9.991 -18.662 13.642 1.00 89.12 92 PHE A CA 1
ATOM 751 C C . PHE A 1 92 ? 10.382 -18.296 12.213 1.00 89.12 92 PHE A C 1
ATOM 753 O O . PHE A 1 92 ? 11.559 -18.365 11.876 1.00 89.12 92 PHE A O 1
ATOM 760 N N . PHE A 1 93 ? 9.422 -17.824 11.420 1.00 87.50 93 PHE A N 1
ATOM 761 C CA . PHE A 1 93 ? 9.666 -17.388 10.050 1.00 87.50 93 PHE A CA 1
ATOM 762 C C . PHE A 1 93 ? 10.558 -16.142 9.992 1.00 87.50 93 PHE A C 1
ATOM 764 O O . PHE A 1 93 ? 11.452 -16.067 9.162 1.00 87.50 93 PHE A O 1
ATOM 771 N N . GLU A 1 94 ? 10.382 -15.196 10.915 1.00 86.00 94 GLU A N 1
ATOM 772 C CA . GLU A 1 94 ? 11.213 -13.991 11.007 1.00 86.00 94 GLU A CA 1
ATOM 773 C C . GLU A 1 94 ? 12.676 -14.322 11.344 1.00 86.00 94 GLU A C 1
ATOM 775 O O . GLU A 1 94 ? 13.594 -13.745 10.765 1.00 86.00 94 GLU A O 1
ATOM 780 N N . ARG A 1 95 ? 12.911 -15.271 12.262 1.00 84.62 95 ARG A N 1
ATOM 781 C CA . ARG A 1 95 ? 14.265 -15.607 12.731 1.00 84.62 95 ARG A CA 1
ATOM 782 C C . ARG A 1 95 ? 14.978 -16.650 11.871 1.00 84.62 95 ARG A C 1
ATOM 784 O O . ARG A 1 95 ? 16.191 -16.571 11.715 1.00 84.62 95 ARG A O 1
ATOM 791 N N . VAL A 1 96 ? 14.253 -17.664 11.405 1.00 85.62 96 VAL A N 1
ATOM 792 C CA . VAL A 1 96 ? 14.811 -18.846 10.720 1.00 85.62 96 VAL A CA 1
ATOM 793 C C . VAL A 1 96 ? 14.523 -18.809 9.215 1.00 85.62 96 VAL A C 1
ATOM 795 O O . VAL A 1 96 ? 15.219 -19.465 8.452 1.00 85.62 96 VAL A O 1
ATOM 798 N N . GLY A 1 97 ? 13.536 -18.027 8.766 1.00 83.62 97 GLY A N 1
ATOM 799 C CA . GLY A 1 97 ? 13.100 -17.979 7.364 1.00 83.62 97 GLY A CA 1
ATOM 800 C C . GLY A 1 97 ? 12.109 -19.080 6.979 1.00 83.62 97 GLY A C 1
ATOM 801 O O . GLY A 1 97 ? 11.548 -19.041 5.888 1.00 83.62 97 GLY A O 1
ATOM 802 N N . GLU A 1 98 ? 11.859 -20.034 7.877 1.00 86.44 98 GLU A N 1
ATOM 803 C CA . GLU A 1 98 ? 10.983 -21.182 7.654 1.00 86.44 98 GLU A CA 1
ATOM 804 C C . GLU A 1 98 ? 10.093 -21.426 8.879 1.00 86.44 98 GLU A C 1
ATOM 806 O O . GLU A 1 98 ? 10.494 -21.213 10.027 1.00 86.44 98 GLU A O 1
ATOM 811 N N . CYS A 1 99 ? 8.859 -21.868 8.634 1.00 89.50 99 CYS A N 1
ATOM 812 C CA . CYS A 1 99 ? 7.921 -22.272 9.674 1.00 89.50 99 CYS A CA 1
ATOM 813 C C . CYS A 1 99 ? 7.541 -23.738 9.469 1.00 89.50 99 CYS A C 1
ATOM 815 O O . CYS A 1 99 ? 7.177 -24.136 8.368 1.00 89.50 99 CYS A O 1
ATOM 817 N N . THR A 1 100 ? 7.599 -24.531 10.538 1.00 90.44 100 THR A N 1
ATOM 818 C CA . THR A 1 100 ? 7.258 -25.962 10.512 1.00 90.44 100 THR A CA 1
ATOM 819 C C . THR A 1 100 ? 5.757 -26.211 10.337 1.00 90.44 100 THR A C 1
ATOM 821 O O . THR A 1 100 ? 5.364 -27.271 9.862 1.00 90.44 100 THR A O 1
ATOM 824 N N . ASN A 1 101 ? 4.912 -25.245 10.716 1.0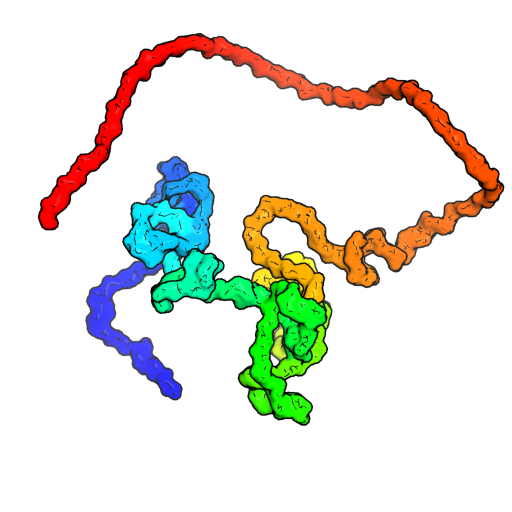0 86.81 101 ASN A N 1
ATOM 825 C CA . ASN A 1 101 ? 3.460 -25.379 10.638 1.00 86.81 101 ASN A CA 1
ATOM 826 C C . ASN A 1 101 ? 2.954 -24.858 9.282 1.00 86.81 101 ASN A C 1
ATOM 828 O O . ASN A 1 101 ? 3.124 -23.663 9.021 1.00 86.81 101 ASN A O 1
ATOM 832 N N . PRO A 1 102 ? 2.306 -25.698 8.450 1.00 82.25 102 PRO A N 1
ATOM 833 C CA . PRO A 1 102 ? 1.766 -25.265 7.160 1.00 82.25 102 PRO A CA 1
ATOM 834 C C . PRO A 1 102 ? 0.597 -24.282 7.329 1.00 82.25 102 PRO A C 1
ATOM 836 O O . PRO A 1 102 ? 0.549 -23.263 6.651 1.00 82.25 102 PRO A O 1
ATOM 839 N N . GLU A 1 103 ? -0.272 -24.521 8.313 1.00 86.31 103 GLU A N 1
ATOM 840 C CA . GLU A 1 103 ? -1.404 -23.655 8.672 1.00 86.31 103 GLU A CA 1
ATOM 841 C C . GLU A 1 103 ? -1.028 -22.736 9.849 1.00 86.31 103 GLU A C 1
ATOM 843 O O . GLU A 1 103 ? -1.575 -22.825 10.950 1.00 86.31 103 GLU A O 1
ATOM 848 N N . CYS A 1 104 ? -0.002 -21.899 9.672 1.00 88.00 104 CYS A N 1
ATOM 849 C CA . CYS A 1 104 ? 0.449 -20.982 10.721 1.00 88.00 104 CYS A CA 1
ATOM 850 C C . CYS A 1 104 ? -0.512 -19.781 10.857 1.00 88.00 104 CYS A C 1
ATOM 852 O O . CYS A 1 104 ? -0.654 -19.021 9.902 1.00 88.00 104 CYS A O 1
ATOM 854 N N . PRO A 1 105 ? -1.099 -19.511 12.044 1.00 87.00 105 PRO A N 1
ATOM 855 C CA . PRO A 1 105 ? -1.989 -18.359 12.237 1.00 87.00 105 PRO A CA 1
ATOM 856 C C . PRO A 1 105 ? -1.283 -16.996 12.214 1.00 87.00 105 PRO A C 1
ATOM 858 O O . PRO A 1 105 ? -1.951 -15.968 12.299 1.00 87.00 105 PRO A O 1
ATOM 861 N N . PHE A 1 106 ? 0.054 -16.977 12.194 1.00 89.62 106 PHE A N 1
ATOM 862 C CA . PHE A 1 106 ? 0.880 -15.770 12.215 1.00 89.62 106 PHE A CA 1
ATOM 863 C C . PHE A 1 106 ? 1.337 -15.392 10.803 1.00 89.62 106 PHE A C 1
ATOM 865 O O . PHE A 1 106 ? 1.518 -16.259 9.953 1.00 89.62 106 PHE A O 1
ATOM 872 N N . LEU A 1 107 ? 1.601 -14.105 10.563 1.00 87.62 107 LEU A N 1
ATOM 873 C CA . LEU A 1 107 ? 2.013 -13.641 9.235 1.00 87.62 107 LEU A CA 1
ATOM 874 C C . LEU A 1 107 ? 3.424 -14.129 8.869 1.00 87.62 107 LEU A C 1
ATOM 876 O O . LEU A 1 107 ? 4.383 -13.921 9.620 1.00 87.62 107 LEU A O 1
ATOM 880 N N . HIS A 1 108 ? 3.549 -14.725 7.683 1.00 87.19 108 HIS A N 1
ATOM 881 C CA . HIS A 1 108 ? 4.815 -15.061 7.031 1.00 87.19 108 HIS A CA 1
ATOM 882 C C . HIS A 1 108 ? 5.161 -13.988 5.996 1.00 87.19 108 HIS A C 1
ATOM 884 O O . HIS A 1 108 ? 4.864 -14.136 4.815 1.00 87.19 108 HIS A O 1
ATOM 890 N N . THR A 1 109 ? 5.773 -12.892 6.439 1.00 77.38 109 THR A N 1
ATOM 891 C CA . THR A 1 109 ? 6.274 -11.847 5.535 1.00 77.38 109 THR A CA 1
ATOM 892 C C . THR A 1 109 ? 7.769 -12.035 5.356 1.00 77.38 109 THR A C 1
ATOM 894 O O . THR A 1 109 ? 8.507 -12.026 6.343 1.00 77.38 109 THR A O 1
ATOM 897 N N . ARG A 1 110 ? 8.259 -12.207 4.122 1.00 70.88 110 ARG A N 1
ATOM 898 C CA . ARG A 1 110 ? 9.715 -12.230 3.917 1.00 70.88 110 ARG A CA 1
ATOM 899 C C . ARG A 1 110 ? 10.269 -10.814 4.123 1.00 70.88 110 ARG A C 1
ATOM 901 O O . ARG A 1 110 ? 9.668 -9.869 3.609 1.00 70.88 110 ARG A O 1
ATOM 908 N N . PRO A 1 111 ? 11.435 -10.634 4.772 1.00 65.31 111 PRO A N 1
ATOM 909 C CA . PRO A 1 111 ? 12.008 -9.305 5.014 1.00 65.31 111 PRO A CA 1
ATOM 910 C C . PRO A 1 111 ? 12.126 -8.442 3.748 1.00 65.31 111 PRO A C 1
ATOM 912 O O . PRO A 1 111 ? 11.887 -7.240 3.788 1.00 65.31 111 PRO A O 1
ATOM 915 N N . ASN A 1 112 ? 12.417 -9.068 2.601 1.00 65.81 112 ASN A N 1
ATOM 916 C CA . ASN A 1 112 ? 12.500 -8.372 1.318 1.00 65.81 112 ASN A CA 1
ATOM 917 C C . ASN A 1 112 ? 11.139 -8.034 0.697 1.00 65.81 112 ASN A C 1
ATOM 919 O O . ASN A 1 112 ? 11.058 -7.051 -0.028 1.00 65.81 112 ASN A O 1
ATOM 923 N N . GLU A 1 113 ? 10.078 -8.806 0.948 1.00 69.81 113 GLU A N 1
ATOM 924 C CA . GLU A 1 113 ? 8.747 -8.556 0.364 1.00 69.81 113 GLU A CA 1
ATOM 925 C C . GLU A 1 113 ? 8.120 -7.264 0.887 1.00 69.81 113 GLU A C 1
ATOM 927 O O . GLU A 1 113 ? 7.386 -6.606 0.156 1.00 69.81 113 GLU A O 1
ATOM 932 N N . SER A 1 114 ? 8.467 -6.863 2.113 1.00 69.88 114 SER A N 1
ATOM 933 C CA . SER A 1 114 ? 8.034 -5.586 2.684 1.00 69.88 114 SER A CA 1
ATOM 934 C C . SER A 1 114 ? 8.740 -4.371 2.070 1.00 69.88 114 SER A C 1
ATOM 936 O O . SER A 1 114 ? 8.299 -3.245 2.300 1.00 69.88 114 SER A O 1
ATOM 938 N N . LEU A 1 115 ? 9.850 -4.562 1.350 1.00 82.31 115 LEU A N 1
ATOM 939 C CA . LEU A 1 115 ? 10.628 -3.460 0.793 1.00 82.31 115 LEU A CA 1
ATOM 940 C C . LEU A 1 115 ? 10.076 -3.038 -0.579 1.00 82.31 115 LEU A C 1
ATOM 942 O O . LEU A 1 115 ? 9.683 -3.903 -1.379 1.00 82.31 115 LEU A O 1
ATOM 946 N N . PRO A 1 116 ? 10.103 -1.724 -0.887 1.00 84.94 116 PRO A N 1
ATOM 947 C CA . PRO A 1 116 ? 9.739 -1.230 -2.206 1.00 84.94 116 PRO A CA 1
ATOM 948 C C . PRO A 1 116 ? 10.567 -1.914 -3.292 1.00 84.94 116 PRO A C 1
ATOM 950 O O . PRO A 1 116 ? 11.749 -2.228 -3.101 1.00 84.94 116 PRO A O 1
ATOM 953 N N . GLU A 1 117 ? 9.949 -2.132 -4.450 1.00 88.44 117 GLU A N 1
ATOM 954 C CA . GLU A 1 117 ? 10.663 -2.640 -5.615 1.00 88.44 117 GLU A CA 1
ATOM 955 C C . GLU A 1 117 ? 11.659 -1.585 -6.110 1.00 88.44 117 GLU A C 1
ATOM 957 O O . GLU A 1 117 ? 11.369 -0.389 -6.179 1.00 88.44 117 GLU A O 1
ATOM 962 N N . CYS A 1 118 ? 12.858 -2.025 -6.468 1.00 89.62 118 CYS A N 1
ATOM 963 C CA . CYS A 1 118 ? 13.870 -1.153 -7.039 1.00 89.62 118 CYS A CA 1
ATOM 964 C C . CYS A 1 118 ? 13.473 -0.733 -8.456 1.00 89.62 118 CYS A C 1
ATOM 966 O O . CYS A 1 118 ? 13.484 -1.550 -9.381 1.00 89.62 118 CYS A O 1
ATOM 968 N N . ALA A 1 119 ? 13.214 0.558 -8.650 1.00 89.56 119 ALA A N 1
ATOM 969 C CA . ALA A 1 119 ? 12.918 1.141 -9.951 1.00 89.56 119 ALA A CA 1
ATOM 970 C C . ALA A 1 119 ? 14.014 0.849 -10.981 1.00 89.56 119 ALA A C 1
ATOM 972 O O . ALA A 1 119 ? 13.722 0.406 -12.088 1.00 89.56 119 ALA A O 1
ATOM 973 N N . ALA A 1 120 ? 15.286 1.040 -10.614 1.00 88.94 120 ALA A N 1
ATOM 974 C CA . ALA A 1 120 ? 16.408 0.806 -11.520 1.00 88.94 120 ALA A CA 1
ATOM 975 C C . ALA A 1 120 ? 16.487 -0.661 -11.968 1.00 88.94 120 ALA A C 1
ATOM 977 O O . ALA A 1 120 ? 16.633 -0.943 -13.156 1.00 88.94 120 ALA A O 1
ATOM 978 N N . TYR A 1 121 ? 16.287 -1.604 -11.041 1.00 88.62 121 TYR A N 1
ATOM 979 C CA . TYR A 1 121 ? 16.242 -3.024 -11.386 1.00 88.62 121 TYR A CA 1
ATOM 980 C C . TYR A 1 121 ? 15.033 -3.369 -12.261 1.00 88.62 121 TYR A C 1
ATOM 982 O O . TYR A 1 121 ? 15.171 -4.138 -13.208 1.00 88.62 121 TYR A O 1
ATOM 990 N N . ARG A 1 122 ? 13.873 -2.742 -12.022 1.00 86.81 122 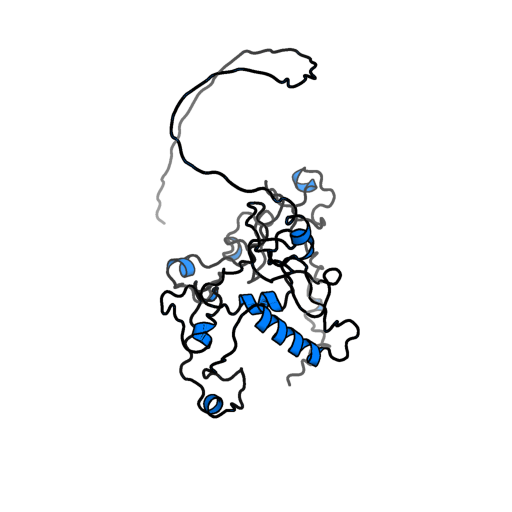ARG A N 1
ATOM 991 C CA . ARG A 1 122 ? 12.677 -2.878 -12.869 1.00 86.81 122 ARG A CA 1
ATOM 992 C C . ARG A 1 122 ? 12.919 -2.413 -14.313 1.00 86.81 122 ARG A C 1
ATOM 994 O O . ARG A 1 122 ? 12.306 -2.949 -15.234 1.00 86.81 122 ARG A O 1
ATOM 1001 N N . ARG A 1 123 ? 13.838 -1.461 -14.530 1.00 84.81 123 ARG A N 1
ATOM 1002 C CA . ARG A 1 123 ? 14.305 -1.054 -15.873 1.00 84.81 123 ARG A CA 1
ATOM 1003 C C . ARG A 1 123 ? 15.284 -2.040 -16.513 1.00 84.81 123 ARG A C 1
ATOM 1005 O O . ARG A 1 123 ? 15.558 -1.927 -17.702 1.00 84.81 123 ARG A O 1
ATOM 1012 N N . GLY A 1 124 ? 15.802 -2.989 -15.738 1.00 83.75 124 GLY A N 1
ATOM 1013 C CA . GLY A 1 124 ? 16.708 -4.048 -16.178 1.00 83.75 124 GLY A CA 1
ATOM 1014 C C . GLY A 1 124 ? 18.057 -4.052 -15.460 1.00 83.75 124 GLY A C 1
ATOM 1015 O O . GLY A 1 124 ? 18.698 -5.097 -15.398 1.00 83.75 124 GLY A O 1
ATOM 1016 N N . PHE A 1 125 ? 18.494 -2.927 -14.883 1.00 86.62 125 PHE A N 1
ATOM 1017 C CA . PHE A 1 125 ? 19.805 -2.842 -14.238 1.00 86.62 125 PHE A CA 1
ATOM 1018 C C . PHE A 1 125 ? 19.813 -1.876 -13.051 1.00 86.62 125 PHE A C 1
ATOM 1020 O O . PHE A 1 125 ? 19.506 -0.692 -13.186 1.00 86.62 125 PHE A O 1
ATOM 1027 N N . CYS A 1 126 ? 20.228 -2.372 -11.882 1.00 89.56 126 CYS A N 1
ATOM 1028 C CA . CYS A 1 126 ? 20.465 -1.540 -10.707 1.00 89.56 126 CYS A CA 1
ATOM 1029 C C . CYS A 1 126 ? 21.968 -1.262 -10.543 1.00 89.56 126 CYS A C 1
ATOM 1031 O O . CYS A 1 126 ? 22.728 -2.224 -10.412 1.00 89.56 126 CYS A O 1
ATOM 1033 N N . PRO A 1 127 ? 22.403 0.009 -10.444 1.00 89.69 127 PRO A N 1
ATOM 1034 C CA . PRO A 1 127 ? 23.816 0.351 -10.255 1.00 89.69 127 PRO A CA 1
ATOM 1035 C C . PRO A 1 127 ? 24.377 -0.125 -8.910 1.00 89.69 127 PRO A C 1
ATOM 1037 O O . PRO A 1 127 ? 25.574 -0.354 -8.793 1.00 89.69 127 PRO A O 1
ATOM 1040 N N . MET A 1 128 ? 23.520 -0.309 -7.899 1.00 86.56 128 MET A N 1
ATOM 1041 C CA . MET A 1 128 ? 23.924 -0.840 -6.592 1.00 86.56 128 MET A CA 1
ATOM 1042 C C . MET A 1 128 ? 24.035 -2.374 -6.596 1.00 86.56 128 MET A C 1
ATOM 1044 O O . MET A 1 128 ? 24.535 -2.958 -5.643 1.00 86.56 128 MET A O 1
ATOM 1048 N N . GLY A 1 129 ? 23.570 -3.055 -7.649 1.00 85.94 129 GLY A N 1
ATOM 1049 C CA . GLY A 1 129 ? 23.664 -4.511 -7.757 1.00 85.94 129 GLY A CA 1
ATOM 1050 C C . GLY A 1 129 ? 23.096 -5.243 -6.524 1.00 85.94 129 GLY A C 1
ATOM 1051 O O . GLY A 1 129 ? 22.030 -4.871 -6.033 1.00 85.94 129 GLY A O 1
ATOM 1052 N N . PRO A 1 130 ? 23.767 -6.284 -6.002 1.00 85.94 130 PRO A N 1
ATOM 1053 C CA . PRO A 1 130 ? 23.264 -7.072 -4.874 1.00 85.94 130 PRO A CA 1
ATOM 1054 C C . PRO A 1 130 ? 23.304 -6.336 -3.527 1.00 85.94 130 PRO A C 1
ATOM 1056 O O . PRO A 1 130 ? 22.674 -6.794 -2.581 1.00 85.94 130 PRO A O 1
ATOM 1059 N N . SER A 1 131 ? 24.011 -5.205 -3.416 1.00 86.94 131 SER A N 1
ATOM 1060 C CA . SER A 1 131 ? 24.026 -4.389 -2.192 1.00 86.94 131 SER A CA 1
ATOM 1061 C C . SER A 1 131 ? 22.866 -3.389 -2.129 1.00 86.94 131 SER A C 1
ATOM 1063 O O . SER A 1 131 ? 22.775 -2.581 -1.200 1.00 86.94 131 SER A O 1
ATOM 1065 N N . CYS A 1 132 ? 21.957 -3.436 -3.107 1.00 86.00 132 CYS A N 1
ATOM 1066 C CA . CYS A 1 132 ? 20.764 -2.615 -3.116 1.00 86.00 132 CYS A CA 1
ATOM 1067 C C . CYS A 1 132 ? 19.863 -2.925 -1.911 1.00 86.00 132 CYS A C 1
ATOM 1069 O O . CYS A 1 132 ? 19.514 -4.075 -1.663 1.00 86.00 132 CYS A O 1
ATOM 1071 N N . ARG A 1 133 ? 19.435 -1.881 -1.193 1.00 84.69 133 ARG A N 1
ATOM 1072 C CA . ARG A 1 133 ? 18.481 -2.001 -0.075 1.00 84.69 133 ARG A CA 1
ATOM 1073 C C . ARG A 1 133 ? 17.032 -2.195 -0.527 1.00 84.69 133 ARG A C 1
ATOM 1075 O O . ARG A 1 133 ? 16.166 -2.391 0.310 1.00 84.69 133 ARG A O 1
ATOM 1082 N N . LEU A 1 134 ? 16.756 -2.053 -1.820 1.00 87.19 134 LEU A N 1
ATOM 1083 C CA . LEU A 1 134 ? 15.422 -2.190 -2.398 1.00 87.19 134 LEU A CA 1
ATOM 1084 C C . LEU A 1 134 ? 15.249 -3.596 -2.970 1.00 87.19 134 LEU A C 1
ATOM 1086 O O . LEU A 1 134 ? 16.215 -4.233 -3.396 1.00 87.19 134 LEU A O 1
ATOM 1090 N N . ARG A 1 135 ? 14.006 -4.076 -3.036 1.00 89.25 135 ARG A N 1
ATOM 1091 C CA . ARG A 1 135 ? 13.716 -5.426 -3.522 1.00 89.25 135 ARG A CA 1
ATOM 1092 C C . ARG A 1 135 ? 13.972 -5.529 -5.028 1.00 89.25 135 ARG A C 1
ATOM 1094 O O . ARG A 1 135 ? 13.413 -4.774 -5.823 1.00 89.25 135 ARG A O 1
ATOM 1101 N N . HIS A 1 136 ? 14.786 -6.501 -5.434 1.00 89.06 136 HIS A N 1
ATOM 1102 C CA . HIS A 1 136 ? 15.025 -6.853 -6.837 1.00 89.06 136 HIS A CA 1
ATOM 1103 C C . HIS A 1 136 ? 14.125 -8.019 -7.254 1.00 89.06 136 HIS A C 1
ATOM 1105 O O . HIS A 1 136 ? 14.308 -9.144 -6.796 1.00 89.06 136 HIS A O 1
ATOM 1111 N N . VAL A 1 137 ? 13.147 -7.758 -8.124 1.00 86.06 137 VAL A N 1
ATOM 1112 C CA . VAL A 1 137 ? 12.227 -8.782 -8.647 1.00 86.06 137 VAL A CA 1
ATOM 1113 C C . VAL A 1 137 ? 12.740 -9.289 -9.987 1.00 86.06 137 VAL A C 1
ATOM 1115 O O . VAL A 1 137 ? 12.595 -8.619 -11.010 1.00 86.06 137 VAL A O 1
ATOM 1118 N N . LYS A 1 138 ? 13.367 -10.469 -9.990 1.00 82.88 138 LYS A N 1
ATOM 1119 C CA . LYS A 1 138 ? 13.856 -11.100 -11.221 1.00 82.88 138 LYS A CA 1
ATOM 1120 C C . LYS A 1 138 ? 12.668 -11.587 -12.052 1.00 82.88 138 LYS A C 1
ATOM 1122 O O . LYS A 1 138 ? 11.882 -12.403 -11.584 1.00 82.88 138 LYS A O 1
ATOM 1127 N N . ARG A 1 139 ? 12.561 -11.106 -13.290 1.00 82.88 139 ARG A N 1
ATOM 1128 C CA . ARG A 1 139 ? 11.628 -11.632 -14.296 1.00 82.88 139 ARG A CA 1
ATOM 1129 C C . ARG A 1 139 ? 12.409 -12.566 -15.218 1.00 82.88 139 ARG A C 1
ATOM 1131 O O . ARG A 1 139 ? 13.531 -12.234 -15.588 1.00 82.88 139 ARG A O 1
ATOM 1138 N N . GLU A 1 140 ? 11.859 -13.738 -15.527 1.00 75.38 140 GLU A N 1
ATOM 1139 C CA . GLU A 1 140 ? 12.599 -14.836 -16.177 1.00 75.38 140 GLU A CA 1
ATOM 1140 C C . GLU A 1 140 ? 13.174 -14.461 -17.545 1.00 75.38 140 GLU A C 1
ATOM 1142 O O . GLU A 1 140 ? 14.326 -14.770 -17.836 1.00 75.38 140 GLU A O 1
ATOM 1147 N N . SER A 1 141 ? 12.401 -13.753 -18.365 1.00 82.25 141 SER A N 1
ATOM 1148 C CA . SER A 1 141 ? 12.865 -13.207 -19.639 1.00 82.25 141 SER A CA 1
ATOM 1149 C C . SER A 1 141 ? 12.107 -11.932 -19.986 1.00 82.25 141 SER A C 1
ATOM 1151 O O . SER A 1 141 ? 10.977 -11.719 -19.534 1.00 82.25 141 SER A O 1
ATOM 1153 N N . ALA A 1 142 ? 12.737 -11.057 -20.771 1.00 84.75 142 ALA A N 1
ATOM 1154 C CA . ALA A 1 142 ? 12.035 -9.933 -21.369 1.00 84.75 142 ALA A CA 1
ATOM 1155 C C . ALA A 1 142 ? 11.036 -10.464 -22.406 1.00 84.75 142 ALA A C 1
ATOM 1157 O O . ALA A 1 142 ? 11.375 -11.337 -23.202 1.00 84.75 142 ALA A O 1
ATOM 1158 N N . CYS A 1 143 ? 9.809 -9.948 -22.393 1.00 88.94 143 CYS A N 1
ATOM 1159 C CA . CYS A 1 143 ? 8.767 -10.373 -23.318 1.00 88.94 143 CYS A CA 1
ATOM 1160 C C . CYS A 1 143 ? 9.184 -10.064 -24.767 1.00 88.94 143 CYS A C 1
ATOM 1162 O O . CYS A 1 143 ? 9.317 -8.882 -25.102 1.00 88.94 143 CYS A O 1
ATOM 1164 N N . PRO A 1 144 ? 9.333 -11.073 -25.647 1.00 90.25 144 PRO A N 1
ATOM 1165 C CA . PRO A 1 144 ? 9.742 -10.847 -27.033 1.00 90.25 144 PRO A CA 1
ATOM 1166 C C . PRO A 1 144 ? 8.766 -9.940 -27.788 1.00 90.25 144 PRO A C 1
ATOM 1168 O O . PRO A 1 144 ? 9.184 -9.052 -28.520 1.00 90.25 144 PRO A O 1
ATOM 1171 N N . TYR A 1 145 ? 7.462 -10.107 -27.546 1.00 90.69 145 TYR A N 1
ATOM 1172 C CA . TYR A 1 145 ? 6.412 -9.291 -28.162 1.00 90.69 145 TYR A CA 1
ATOM 1173 C C . TYR A 1 145 ? 6.467 -7.828 -27.715 1.00 90.69 145 TYR A C 1
ATOM 1175 O O . TYR A 1 145 ? 6.298 -6.917 -28.519 1.00 90.69 145 TYR A O 1
ATOM 1183 N N . TYR A 1 146 ? 6.755 -7.588 -26.435 1.00 88.25 146 TYR A N 1
ATOM 1184 C CA . TYR A 1 146 ? 6.921 -6.230 -25.926 1.00 88.25 146 TYR A CA 1
ATOM 1185 C C . TYR A 1 146 ? 8.171 -5.562 -26.503 1.00 88.25 146 TYR A C 1
ATOM 1187 O O . TYR A 1 146 ? 8.118 -4.396 -26.879 1.00 88.25 146 TYR A O 1
ATOM 1195 N N . LEU A 1 147 ? 9.274 -6.307 -26.630 1.00 87.75 147 LEU A N 1
ATOM 1196 C CA . LEU A 1 147 ? 10.484 -5.821 -27.298 1.00 87.75 147 LEU A CA 1
ATOM 1197 C C . LEU A 1 147 ? 10.253 -5.545 -28.791 1.00 87.75 147 LEU A C 1
ATOM 1199 O O . LEU A 1 147 ? 10.830 -4.604 -29.325 1.00 87.75 147 LEU A O 1
ATOM 1203 N N . ALA A 1 148 ? 9.377 -6.315 -29.443 1.00 89.44 148 ALA A N 1
ATOM 1204 C CA . ALA A 1 148 ? 8.927 -6.068 -30.812 1.00 89.44 148 ALA A CA 1
ATOM 1205 C C . ALA A 1 148 ? 7.955 -4.873 -30.938 1.00 89.44 148 ALA A C 1
ATOM 1207 O O . ALA A 1 148 ? 7.592 -4.498 -32.050 1.00 89.44 148 ALA A O 1
ATOM 1208 N N . GLY A 1 149 ? 7.544 -4.263 -29.819 1.00 87.56 149 GLY A N 1
ATOM 1209 C CA . GLY A 1 149 ? 6.771 -3.020 -29.764 1.00 87.56 149 GLY A CA 1
ATOM 1210 C C . GLY A 1 149 ? 5.365 -3.157 -29.176 1.00 87.56 149 GLY A C 1
ATOM 1211 O O . GLY A 1 149 ? 4.822 -2.170 -28.683 1.00 87.56 149 GLY A O 1
ATOM 1212 N N . PHE A 1 150 ? 4.768 -4.353 -29.165 1.00 90.19 150 PHE A N 1
ATOM 1213 C CA . PHE A 1 150 ? 3.419 -4.548 -28.629 1.00 90.19 150 PHE A CA 1
ATOM 1214 C C . PHE A 1 150 ? 3.216 -5.952 -28.058 1.00 90.19 150 PHE A C 1
ATOM 1216 O O . PHE A 1 150 ? 3.337 -6.955 -28.757 1.00 90.19 150 PHE A O 1
ATOM 1223 N N . CYS A 1 151 ? 2.825 -6.021 -26.783 1.00 92.25 151 CYS A N 1
ATOM 1224 C CA . CYS A 1 151 ? 2.392 -7.262 -26.149 1.00 92.25 151 CYS A CA 1
ATOM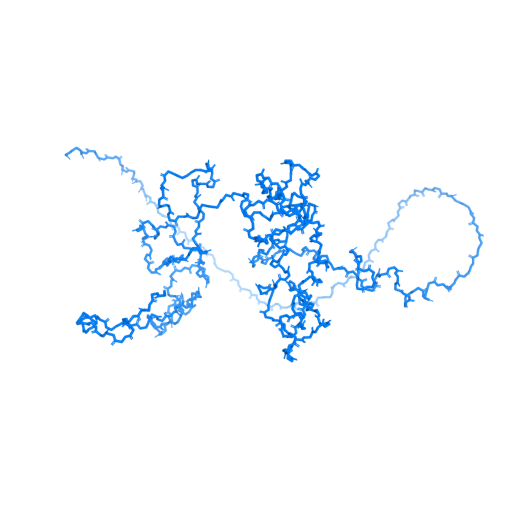 1225 C C . CYS A 1 151 ? 0.868 -7.240 -25.924 1.00 92.25 151 CYS A C 1
ATOM 1227 O O . CYS A 1 151 ? 0.393 -6.366 -25.194 1.00 92.25 151 CYS A O 1
ATOM 1229 N N . PRO A 1 152 ? 0.104 -8.221 -26.444 1.00 92.00 152 PRO A N 1
ATOM 1230 C CA . PRO A 1 152 ? -1.356 -8.261 -26.296 1.00 92.00 152 PRO A CA 1
ATOM 1231 C C . PRO A 1 152 ? -1.818 -8.466 -24.844 1.00 92.00 152 PRO A C 1
ATOM 1233 O O . PRO A 1 152 ? -2.930 -8.094 -24.488 1.00 92.00 152 PRO A O 1
ATOM 1236 N N . LEU A 1 153 ? -0.959 -9.023 -23.983 1.00 89.75 153 LEU A N 1
ATOM 1237 C CA . LEU A 1 153 ? -1.240 -9.214 -22.553 1.00 89.75 153 LEU A CA 1
ATOM 1238 C C . LEU A 1 153 ? -1.039 -7.929 -21.728 1.00 89.75 153 LEU A C 1
ATOM 1240 O O . LEU A 1 153 ? -1.398 -7.879 -20.547 1.00 89.75 153 LEU A O 1
ATOM 1244 N N . GLY A 1 154 ? -0.446 -6.891 -22.329 1.00 84.56 154 GLY A N 1
ATOM 1245 C CA . GLY A 1 154 ? -0.197 -5.606 -21.688 1.00 84.56 154 GLY A CA 1
ATOM 1246 C C . GLY A 1 154 ? 0.571 -5.741 -20.361 1.00 84.56 154 GLY A C 1
ATOM 1247 O O . GLY A 1 154 ? 1.477 -6.568 -20.248 1.00 84.56 154 GLY A O 1
ATOM 1248 N N . PRO A 1 155 ? 0.238 -4.958 -19.321 1.00 80.56 155 PRO A N 1
ATOM 1249 C CA . PRO A 1 155 ? 0.959 -4.978 -18.045 1.00 80.56 155 PRO A CA 1
ATOM 1250 C C . PRO A 1 155 ? 0.770 -6.271 -17.234 1.00 80.56 155 PRO A C 1
ATOM 1252 O O . PRO A 1 155 ? 1.473 -6.459 -16.244 1.00 80.56 155 PRO A O 1
ATOM 1255 N N . ARG A 1 156 ? -0.162 -7.151 -17.633 1.00 81.94 156 ARG A N 1
ATOM 1256 C CA . ARG A 1 156 ? -0.424 -8.447 -16.984 1.00 81.94 156 ARG A CA 1
ATOM 1257 C C . ARG A 1 156 ? 0.386 -9.597 -17.591 1.00 81.94 156 ARG A C 1
ATOM 1259 O O . ARG A 1 156 ? 0.164 -10.748 -17.232 1.00 81.94 156 ARG A O 1
ATOM 1266 N N . CYS A 1 157 ? 1.299 -9.310 -18.519 1.00 85.50 157 CYS A N 1
ATOM 1267 C CA . CYS A 1 157 ? 2.165 -10.334 -19.088 1.00 85.50 157 CYS A CA 1
ATOM 1268 C C . CYS A 1 157 ? 3.035 -10.980 -17.988 1.00 85.50 157 CYS A C 1
ATOM 1270 O O . CYS A 1 157 ? 3.639 -10.248 -17.198 1.00 85.50 157 CYS A O 1
ATOM 1272 N N . PRO A 1 158 ? 3.140 -12.325 -17.935 1.00 83.94 158 PRO A N 1
ATOM 1273 C CA . PRO A 1 158 ? 4.033 -13.007 -16.995 1.00 83.94 158 PRO A CA 1
ATOM 1274 C C . PRO A 1 158 ? 5.516 -12.758 -17.316 1.00 83.94 158 PRO A C 1
ATOM 1276 O O . PRO A 1 158 ? 6.376 -12.877 -16.446 1.00 83.94 158 PRO A O 1
ATOM 1279 N N . LEU A 1 159 ? 5.819 -12.376 -18.561 1.00 86.06 159 LEU A N 1
ATOM 1280 C CA . LEU A 1 159 ? 7.162 -12.027 -19.009 1.00 86.06 159 LEU A CA 1
ATOM 1281 C C . LEU A 1 159 ? 7.512 -10.575 -18.641 1.00 86.06 159 LEU A C 1
ATOM 1283 O O . LEU A 1 159 ? 6.657 -9.713 -18.430 1.00 86.06 159 LEU A O 1
ATOM 1287 N N . GLY A 1 160 ? 8.805 -10.273 -18.551 1.00 82.38 160 GLY A N 1
ATOM 1288 C CA . GLY A 1 160 ? 9.291 -8.959 -18.153 1.00 82.38 160 GLY A CA 1
ATOM 1289 C C . GLY A 1 160 ? 9.081 -7.886 -19.213 1.00 82.38 160 GLY A C 1
ATOM 1290 O O . GLY A 1 160 ? 9.592 -7.993 -20.322 1.00 82.38 160 GLY A O 1
ATOM 1291 N N . HIS A 1 161 ? 8.364 -6.821 -18.858 1.00 86.12 161 HIS A N 1
ATOM 1292 C CA . HIS A 1 161 ? 8.262 -5.606 -19.665 1.00 86.12 161 HIS A CA 1
ATOM 1293 C C . HIS A 1 161 ? 9.187 -4.546 -19.056 1.00 86.12 161 HIS A C 1
ATOM 1295 O O . HIS A 1 161 ? 8.844 -4.002 -18.002 1.00 86.12 161 HIS A O 1
ATOM 1301 N N . PRO A 1 162 ? 10.370 -4.274 -19.644 1.00 81.19 162 PRO A N 1
ATOM 1302 C CA . PRO A 1 162 ? 11.222 -3.185 -19.185 1.00 81.19 162 PRO A CA 1
ATOM 1303 C C . PRO A 1 162 ? 10.512 -1.850 -19.437 1.00 81.19 162 PRO A C 1
ATOM 1305 O O . PRO A 1 162 ? 10.185 -1.493 -20.568 1.00 81.19 162 PRO A O 1
ATOM 1308 N N . ILE A 1 163 ? 10.245 -1.111 -18.366 1.00 81.31 163 ILE A N 1
ATOM 1309 C CA . ILE A 1 163 ? 9.589 0.199 -18.426 1.00 81.31 163 ILE A CA 1
ATOM 1310 C C . ILE A 1 163 ? 10.678 1.251 -18.254 1.00 81.31 163 ILE A C 1
ATOM 1312 O O . ILE A 1 163 ? 11.290 1.297 -17.200 1.00 81.31 163 ILE A O 1
ATOM 1316 N N . GLN A 1 164 ? 10.928 2.109 -19.243 1.00 80.94 164 GLN A N 1
ATOM 1317 C CA . GLN A 1 164 ? 11.999 3.122 -19.167 1.00 80.94 164 GLN A CA 1
ATOM 1318 C C . GLN A 1 164 ? 11.654 4.346 -18.295 1.00 80.94 164 GLN A C 1
ATOM 1320 O O . GLN A 1 164 ? 12.453 5.272 -18.164 1.00 80.94 164 GLN A O 1
ATOM 1325 N N . GLU A 1 165 ? 10.475 4.363 -17.680 1.00 79.69 165 GLU A N 1
ATOM 1326 C CA . GLU A 1 165 ? 10.005 5.474 -16.858 1.00 79.69 165 GLU A CA 1
ATOM 1327 C C . GLU A 1 165 ? 10.851 5.658 -15.580 1.00 79.69 165 GLU A C 1
ATOM 1329 O O . GLU A 1 165 ? 11.267 4.695 -14.926 1.00 79.69 165 GLU A O 1
ATOM 1334 N N . ARG A 1 166 ? 11.084 6.921 -15.203 1.00 81.88 166 ARG A N 1
ATOM 1335 C CA . ARG A 1 166 ? 11.707 7.306 -13.923 1.00 81.88 166 ARG A CA 1
ATOM 1336 C C . ARG A 1 166 ? 10.663 7.362 -12.816 1.00 81.88 166 ARG A C 1
ATOM 1338 O O . ARG A 1 166 ? 9.551 7.795 -13.083 1.00 81.88 166 ARG A O 1
ATOM 1345 N N . TYR A 1 167 ? 10.989 7.001 -11.584 1.00 82.31 167 TYR A N 1
ATOM 1346 C CA . TYR A 1 167 ? 10.037 7.034 -10.460 1.00 82.31 167 TYR A CA 1
ATOM 1347 C C . TYR A 1 167 ? 10.213 8.280 -9.589 1.00 82.31 167 TYR A C 1
ATOM 1349 O O . TYR A 1 167 ? 9.978 8.263 -8.385 1.00 82.31 167 TYR A O 1
ATOM 1357 N N . ASP A 1 168 ? 10.595 9.389 -10.225 1.00 84.44 168 ASP A N 1
ATOM 1358 C CA . ASP A 1 168 ? 10.702 10.688 -9.574 1.00 84.44 168 ASP A CA 1
ATOM 1359 C C . ASP A 1 168 ? 9.315 11.232 -9.212 1.00 84.44 168 ASP A C 1
ATOM 1361 O O . ASP A 1 168 ? 8.341 11.062 -9.954 1.00 84.44 168 ASP A O 1
ATOM 1365 N N . ARG A 1 169 ? 9.246 11.953 -8.091 1.00 82.94 169 ARG A N 1
ATOM 1366 C CA . ARG A 1 169 ? 8.026 12.546 -7.524 1.00 82.94 169 ARG A CA 1
ATOM 1367 C C . ARG A 1 169 ? 7.176 13.277 -8.571 1.00 82.94 169 ARG A C 1
ATOM 1369 O O . ARG A 1 169 ? 5.979 13.011 -8.687 1.00 82.94 169 ARG A O 1
ATOM 1376 N N . ASP A 1 170 ? 7.801 14.123 -9.385 1.00 84.75 170 ASP A N 1
ATOM 1377 C CA . ASP A 1 170 ? 7.114 14.898 -10.426 1.00 84.75 170 ASP A CA 1
ATOM 1378 C C . ASP A 1 170 ? 6.674 14.039 -11.608 1.00 84.75 170 ASP A C 1
ATOM 1380 O O . ASP A 1 170 ? 5.598 14.241 -12.171 1.00 84.75 170 ASP A O 1
ATOM 1384 N N . ALA A 1 171 ? 7.496 13.062 -11.990 1.00 87.06 171 ALA A N 1
ATOM 1385 C CA . ALA A 1 171 ? 7.210 12.184 -13.114 1.00 87.06 171 ALA A CA 1
ATOM 1386 C C . ALA A 1 171 ? 6.016 11.266 -12.809 1.00 87.06 171 ALA A C 1
ATOM 1388 O O . ALA A 1 171 ? 5.199 11.011 -13.698 1.00 87.06 171 ALA A O 1
ATOM 1389 N N . VAL A 1 172 ? 5.902 10.796 -11.562 1.00 87.88 172 VAL A N 1
ATOM 1390 C CA . VAL A 1 172 ? 4.749 10.021 -11.088 1.00 87.88 172 VAL A CA 1
ATOM 1391 C C . VAL A 1 172 ? 3.529 10.932 -10.923 1.00 87.88 172 VAL A C 1
ATOM 1393 O O . VAL A 1 172 ? 2.456 10.579 -11.405 1.00 87.88 172 VAL A O 1
ATOM 1396 N N . SER A 1 173 ? 3.688 12.135 -10.354 1.00 88.88 173 SER A N 1
ATOM 1397 C CA . SER A 1 173 ? 2.595 13.114 -10.211 1.00 88.88 173 SER A CA 1
ATOM 1398 C C . SER A 1 173 ? 1.934 13.448 -11.551 1.00 88.88 173 SER A C 1
ATOM 1400 O O . SER A 1 173 ? 0.717 13.338 -11.695 1.00 88.88 173 SER A O 1
ATOM 1402 N N . LYS A 1 174 ? 2.738 13.752 -12.580 1.00 90.00 174 LYS A N 1
ATOM 1403 C CA . LYS A 1 174 ? 2.251 14.042 -13.940 1.00 90.00 174 LYS A CA 1
ATOM 1404 C C . LYS A 1 174 ? 1.486 12.869 -14.552 1.00 90.00 174 LYS A C 1
ATOM 1406 O O . LYS A 1 174 ? 0.460 13.080 -15.189 1.00 90.00 174 LYS A O 1
ATOM 1411 N N . ARG A 1 175 ? 1.957 11.634 -14.347 1.00 89.44 175 ARG A N 1
ATOM 1412 C CA . ARG A 1 175 ? 1.275 10.418 -14.823 1.00 89.44 175 ARG A CA 1
ATOM 1413 C C . ARG A 1 175 ? -0.062 10.198 -14.124 1.00 89.44 175 ARG A C 1
ATOM 1415 O O . ARG A 1 175 ? -1.033 9.848 -14.787 1.00 89.44 175 ARG A O 1
ATOM 1422 N N . ILE A 1 176 ? -0.117 10.412 -12.810 1.00 89.94 176 ILE A N 1
ATOM 1423 C CA . ILE A 1 176 ? -1.367 10.326 -12.048 1.00 89.94 176 ILE A CA 1
ATOM 1424 C C . ILE A 1 176 ? -2.348 11.390 -12.535 1.00 89.94 176 ILE A C 1
ATOM 1426 O O . ILE A 1 176 ? -3.487 11.055 -12.840 1.00 89.94 176 ILE A O 1
ATOM 1430 N N . LEU A 1 177 ? -1.898 12.637 -12.694 1.00 90.75 177 LEU A N 1
ATOM 1431 C CA . LEU A 1 177 ? -2.736 13.709 -13.219 1.00 90.75 177 LEU A CA 1
ATOM 1432 C C . LEU A 1 177 ? -3.263 13.382 -14.625 1.00 90.75 177 LEU A C 1
ATOM 1434 O O . LEU A 1 177 ? -4.453 13.538 -14.875 1.00 90.75 177 LEU A O 1
ATOM 1438 N N . ALA A 1 178 ? -2.412 12.881 -15.526 1.00 91.38 178 ALA A N 1
ATOM 1439 C CA . ALA A 1 178 ? -2.822 12.496 -16.876 1.00 91.38 178 ALA A CA 1
ATOM 1440 C C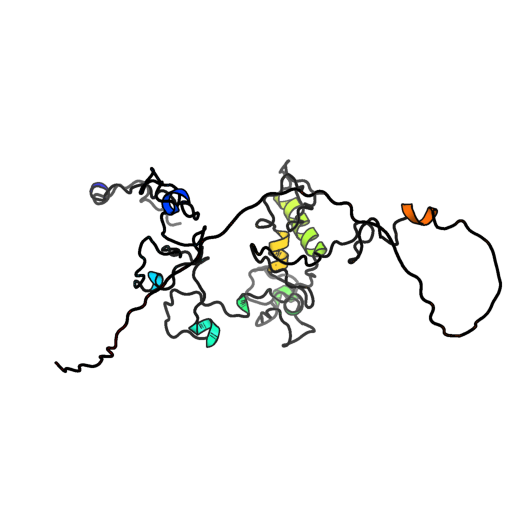 . ALA A 1 178 ? -3.911 11.411 -16.869 1.00 91.38 178 ALA A C 1
ATOM 1442 O O . ALA A 1 178 ? -4.879 11.517 -17.616 1.00 91.38 178 ALA A O 1
ATOM 1443 N N . LYS A 1 179 ? -3.794 10.404 -15.991 1.00 90.94 179 LYS A N 1
ATOM 1444 C CA . LYS A 1 179 ? -4.840 9.386 -15.804 1.00 90.94 179 LYS A CA 1
ATOM 1445 C C . LYS A 1 179 ? -6.129 9.991 -15.253 1.00 90.94 179 LYS A C 1
ATOM 1447 O O . LYS A 1 179 ? -7.190 9.764 -15.822 1.00 90.94 179 LYS A O 1
ATOM 1452 N N . MET A 1 180 ? -6.029 10.821 -14.214 1.00 89.44 180 MET A N 1
ATOM 1453 C CA . MET A 1 180 ? -7.190 11.479 -13.607 1.00 89.44 180 MET A CA 1
ATOM 1454 C C . MET A 1 180 ? -7.930 12.389 -14.594 1.00 89.44 180 MET A C 1
ATOM 1456 O O . MET A 1 180 ? -9.150 12.444 -14.548 1.00 89.44 180 MET A O 1
ATOM 1460 N N . ILE A 1 181 ? -7.228 13.071 -15.506 1.00 90.38 181 ILE A N 1
ATOM 1461 C CA . ILE A 1 181 ? -7.858 13.902 -16.547 1.00 90.38 181 ILE A CA 1
ATOM 1462 C C . ILE A 1 181 ? -8.737 13.070 -17.482 1.00 90.38 181 ILE A C 1
ATOM 1464 O O . ILE A 1 181 ? -9.790 13.550 -17.891 1.00 90.38 181 ILE A O 1
ATOM 1468 N N . VAL A 1 182 ? -8.319 11.847 -17.812 1.00 90.88 182 VAL A N 1
ATOM 1469 C CA . VAL A 1 182 ? -9.096 10.943 -18.670 1.00 90.88 182 VAL A CA 1
ATOM 1470 C C . VAL A 1 182 ? -10.257 10.324 -17.892 1.00 90.88 182 VAL A C 1
ATOM 1472 O O . VAL A 1 182 ? -11.382 10.321 -18.374 1.00 90.88 182 VAL A O 1
ATOM 1475 N N . GLU A 1 183 ? -9.998 9.828 -16.683 1.00 89.31 183 GLU A N 1
ATOM 1476 C CA . GLU A 1 183 ? -10.990 9.109 -15.872 1.00 89.31 183 GLU A CA 1
ATOM 1477 C C . GLU A 1 183 ? -12.063 10.029 -15.271 1.00 89.31 183 GLU A C 1
ATOM 1479 O O . GLU A 1 183 ? -13.203 9.612 -15.091 1.00 89.31 183 GLU A O 1
ATOM 1484 N N . ARG A 1 184 ? -11.709 11.281 -14.954 1.00 87.38 184 ARG A N 1
ATOM 1485 C CA . ARG A 1 184 ? -12.581 12.275 -14.303 1.00 87.38 184 ARG A CA 1
ATOM 1486 C C . ARG A 1 184 ? -12.874 13.466 -15.214 1.00 87.38 184 ARG A C 1
ATOM 1488 O O . ARG A 1 184 ? -13.044 14.584 -14.732 1.00 87.38 184 ARG A O 1
ATOM 1495 N N . ALA A 1 185 ? -12.892 13.250 -16.530 1.00 84.38 185 ALA A N 1
ATOM 1496 C CA . ALA A 1 185 ? -13.093 14.317 -17.509 1.00 84.38 185 ALA A CA 1
ATOM 1497 C C . ALA A 1 185 ? -14.391 15.115 -17.268 1.00 84.38 185 ALA A C 1
ATOM 1499 O O . ALA A 1 185 ? -14.372 16.340 -17.421 1.00 84.38 185 ALA A O 1
ATOM 1500 N N . ASP A 1 186 ? -15.448 14.419 -16.832 1.00 87.19 186 ASP A N 1
ATOM 1501 C CA . ASP A 1 186 ? -16.816 14.930 -16.659 1.00 87.19 186 ASP A CA 1
ATOM 1502 C C . ASP A 1 186 ? -17.151 15.356 -15.216 1.00 87.19 186 ASP A C 1
ATOM 1504 O O . ASP A 1 186 ? -18.258 15.818 -14.942 1.00 87.19 186 ASP A O 1
ATOM 1508 N N . ASP A 1 187 ? -16.218 15.198 -14.273 1.00 84.31 187 ASP A N 1
ATOM 1509 C CA . ASP A 1 187 ? -16.453 15.481 -12.856 1.00 84.31 187 ASP A CA 1
ATOM 1510 C C . ASP A 1 187 ? -16.203 16.973 -12.542 1.00 84.31 187 ASP A C 1
ATOM 1512 O O . ASP A 1 187 ? -15.053 17.424 -12.591 1.00 84.31 187 ASP A O 1
ATOM 1516 N N . PRO A 1 188 ? -17.234 17.758 -12.169 1.00 81.56 188 PRO A N 1
ATOM 1517 C CA . PRO A 1 188 ? -17.091 19.188 -11.888 1.00 81.56 188 PRO A CA 1
ATOM 1518 C C . PRO A 1 188 ? -16.286 19.481 -10.613 1.00 81.56 188 PRO A C 1
ATOM 1520 O O . PRO A 1 188 ? -15.850 20.614 -10.412 1.00 81.56 188 PRO A O 1
ATOM 1523 N N . THR A 1 189 ? -16.076 18.487 -9.744 1.00 84.38 189 THR A N 1
ATOM 1524 C CA . THR A 1 189 ? -15.256 18.633 -8.531 1.00 84.38 189 THR A CA 1
ATOM 1525 C C . THR A 1 189 ? -13.762 18.462 -8.805 1.00 84.38 189 THR A C 1
ATOM 1527 O O . THR A 1 189 ? -12.927 18.816 -7.969 1.00 84.38 189 THR A O 1
ATOM 1530 N N . PHE A 1 190 ? -13.397 17.919 -9.971 1.00 85.75 190 PHE A N 1
ATOM 1531 C CA . PHE A 1 190 ? -12.013 17.648 -10.321 1.00 85.75 190 PHE A CA 1
ATOM 1532 C C . PHE A 1 190 ? -11.322 18.900 -10.861 1.00 85.75 190 PHE A C 1
ATOM 1534 O O . PHE A 1 190 ? -11.626 19.399 -11.945 1.00 85.75 190 PHE A O 1
ATOM 1541 N N . ASN A 1 191 ? -10.316 19.380 -10.130 1.00 85.56 191 ASN A N 1
ATOM 1542 C CA . ASN A 1 191 ? -9.514 20.503 -10.587 1.00 85.56 191 ASN A CA 1
ATOM 1543 C C . ASN A 1 191 ? -8.203 20.022 -11.224 1.00 85.56 191 ASN A C 1
ATOM 1545 O O . ASN A 1 191 ? -7.261 19.628 -10.537 1.00 85.56 191 ASN A O 1
ATOM 1549 N N . ARG A 1 192 ? -8.133 20.130 -12.555 1.00 86.81 192 ARG A N 1
ATOM 1550 C CA . ARG A 1 192 ? -7.009 19.677 -13.395 1.00 86.81 192 ARG A CA 1
ATOM 1551 C C . ARG A 1 192 ? -5.667 20.345 -13.067 1.00 86.81 192 ARG A C 1
ATOM 1553 O O . ARG A 1 192 ? -4.629 19.785 -13.401 1.00 86.81 192 ARG A O 1
ATOM 1560 N N . SER A 1 193 ? -5.667 21.529 -12.453 1.00 86.00 193 SER A N 1
ATOM 1561 C CA . SER A 1 193 ? -4.445 22.272 -12.108 1.00 86.00 193 SER A CA 1
ATOM 1562 C C . SER A 1 193 ? -4.151 22.316 -10.607 1.00 86.00 193 SER A C 1
ATOM 1564 O O . SER A 1 193 ? -3.106 22.830 -10.205 1.00 86.00 193 SER A O 1
ATOM 1566 N N . ALA A 1 194 ? -5.039 21.782 -9.765 1.00 88.06 194 ALA A N 1
ATOM 1567 C CA . ALA A 1 194 ? -4.839 21.786 -8.323 1.00 88.06 194 ALA A CA 1
ATOM 1568 C C . ALA A 1 194 ? -3.861 20.689 -7.888 1.00 88.06 194 ALA A C 1
ATOM 1570 O O . ALA A 1 194 ? -3.967 19.543 -8.318 1.00 88.06 194 ALA A O 1
ATOM 1571 N N . THR A 1 195 ? -2.967 21.036 -6.963 1.00 88.50 195 THR A N 1
ATOM 1572 C CA . THR A 1 195 ? -2.119 20.085 -6.235 1.00 88.50 195 THR A CA 1
ATOM 1573 C C . THR A 1 195 ? -2.295 20.321 -4.741 1.00 88.50 195 THR A C 1
ATOM 1575 O O . THR A 1 195 ? -2.233 21.455 -4.261 1.00 88.50 195 THR A O 1
ATOM 1578 N N . CYS A 1 196 ? -2.512 19.250 -3.987 1.00 88.38 196 CYS A N 1
ATOM 1579 C CA . CYS A 1 196 ? -2.817 19.325 -2.569 1.00 88.38 196 CYS A CA 1
ATOM 1580 C C . CYS A 1 196 ? -1.553 19.501 -1.717 1.00 88.38 196 CYS A C 1
ATOM 1582 O O . CYS A 1 196 ? -0.832 18.549 -1.454 1.00 88.38 196 CYS A O 1
ATOM 1584 N N . TYR A 1 197 ? -1.304 20.694 -1.179 1.00 85.25 197 TYR A N 1
ATOM 1585 C CA . TYR A 1 197 ? -0.114 20.954 -0.347 1.00 85.25 197 TYR A CA 1
ATOM 1586 C C . TYR A 1 197 ? -0.248 20.541 1.129 1.00 85.25 197 TYR A C 1
ATOM 1588 O O . TYR A 1 197 ? 0.556 20.950 1.971 1.00 85.25 197 TYR A O 1
ATOM 1596 N N . ARG A 1 198 ? -1.253 19.729 1.480 1.00 85.19 198 ARG A N 1
ATOM 1597 C CA . ARG A 1 198 ? -1.348 19.154 2.826 1.00 85.19 198 ARG A CA 1
ATOM 1598 C C . ARG A 1 198 ? -0.173 18.200 3.042 1.00 85.19 198 ARG A C 1
ATOM 1600 O O . ARG A 1 198 ? 0.095 17.339 2.205 1.00 85.19 198 ARG A O 1
ATOM 1607 N N . ALA A 1 199 ? 0.506 18.342 4.181 1.00 81.00 199 ALA A N 1
ATOM 1608 C CA . ALA A 1 199 ? 1.645 17.503 4.535 1.00 81.00 199 ALA A CA 1
ATOM 1609 C C . ALA A 1 199 ? 1.293 16.009 4.397 1.00 81.00 199 ALA A C 1
ATOM 1611 O O . ALA A 1 199 ? 0.338 15.534 5.011 1.00 81.00 199 ALA A O 1
ATOM 1612 N N . GLY A 1 200 ? 2.060 15.297 3.567 1.00 76.44 200 GLY A N 1
ATOM 1613 C CA . GLY A 1 200 ? 1.893 13.863 3.316 1.00 76.44 200 GLY A CA 1
ATOM 1614 C C . GLY A 1 200 ? 0.955 13.480 2.164 1.00 76.44 200 GLY A C 1
ATOM 1615 O O . GLY A 1 200 ? 0.912 12.301 1.843 1.00 76.44 200 GLY A O 1
ATOM 1616 N N . CYS A 1 201 ? 0.249 14.423 1.524 1.00 84.44 201 CYS A N 1
ATOM 1617 C CA . CYS A 1 201 ? -0.598 14.132 0.360 1.00 84.44 201 CYS A CA 1
ATOM 1618 C C . CYS A 1 201 ? 0.105 14.497 -0.959 1.00 84.44 201 CYS A C 1
ATOM 1620 O O . CYS A 1 201 ? 0.642 13.628 -1.648 1.00 84.44 201 CYS A O 1
ATOM 1622 N N . PHE A 1 202 ? 0.185 15.791 -1.295 1.00 85.50 202 PHE A N 1
ATOM 1623 C CA . PHE A 1 202 ? 0.779 16.265 -2.555 1.00 85.50 202 PHE A CA 1
ATOM 1624 C C . PHE A 1 202 ? 0.185 15.617 -3.813 1.00 85.50 202 PHE A C 1
ATOM 1626 O O . PHE A 1 202 ? 0.875 15.537 -4.830 1.00 85.50 202 PHE A O 1
ATOM 1633 N N . ASP A 1 203 ? -1.056 15.138 -3.741 1.00 86.69 203 ASP A N 1
ATOM 1634 C CA . ASP A 1 203 ? -1.780 14.582 -4.880 1.00 86.69 203 ASP A CA 1
ATOM 1635 C C . ASP A 1 203 ? -2.288 15.701 -5.799 1.00 86.69 203 ASP A C 1
ATOM 1637 O O . ASP A 1 203 ? -2.712 16.756 -5.311 1.00 86.69 203 ASP A O 1
ATOM 1641 N N . PRO A 1 204 ? -2.299 15.475 -7.120 1.00 89.06 204 PRO A N 1
ATOM 1642 C CA . PRO A 1 204 ? -3.005 16.340 -8.051 1.00 89.06 204 PRO A CA 1
ATOM 1643 C C . PRO A 1 204 ? -4.533 16.149 -7.955 1.00 89.06 204 PRO A C 1
ATOM 1645 O O . PRO A 1 204 ? -5.025 15.131 -7.467 1.00 89.06 204 PRO A O 1
ATOM 1648 N N . GLY A 1 205 ? -5.300 17.121 -8.447 1.00 87.81 205 GLY A N 1
ATOM 1649 C CA . GLY A 1 205 ? -6.752 17.022 -8.622 1.00 87.81 205 GLY A CA 1
ATOM 1650 C C . GLY A 1 205 ? -7.616 17.673 -7.541 1.00 87.81 205 GLY A C 1
ATOM 1651 O O . GLY A 1 205 ? -8.821 17.802 -7.745 1.00 87.81 205 GLY A O 1
ATOM 1652 N N . HIS A 1 206 ? -7.036 18.070 -6.402 1.00 88.75 206 HIS A N 1
ATOM 1653 C CA . HIS A 1 206 ? -7.762 18.678 -5.280 1.00 88.75 206 HIS A CA 1
ATOM 1654 C C . HIS A 1 206 ? -6.882 19.634 -4.458 1.00 88.75 206 HIS A C 1
ATOM 1656 O O . HIS A 1 206 ? -5.653 19.611 -4.547 1.00 88.75 206 HIS A O 1
ATOM 1662 N N . LEU A 1 207 ? -7.514 20.481 -3.641 1.00 88.44 207 LEU A N 1
ATOM 1663 C CA . LEU A 1 207 ? -6.840 21.414 -2.733 1.00 88.44 207 LEU A CA 1
ATOM 1664 C C . LEU A 1 207 ? -6.794 20.866 -1.298 1.00 88.44 207 LEU A C 1
ATOM 1666 O O . LEU A 1 207 ? -7.512 19.941 -0.935 1.00 88.44 207 LEU A O 1
ATOM 1670 N N . ALA A 1 208 ? -5.952 21.462 -0.450 1.00 86.69 208 ALA A N 1
ATOM 1671 C CA . ALA A 1 208 ? -5.795 21.050 0.950 1.00 86.69 208 ALA A CA 1
ATOM 1672 C C . ALA A 1 208 ? -7.093 21.011 1.798 1.00 86.69 208 ALA A C 1
ATOM 1674 O O . ALA A 1 208 ? -7.159 20.138 2.671 1.00 86.69 208 ALA A O 1
ATOM 1675 N N . PRO A 1 209 ? -8.094 21.899 1.592 1.00 87.50 209 PRO A N 1
ATOM 1676 C CA . PRO A 1 209 ? -9.374 21.836 2.304 1.00 87.50 209 PRO A CA 1
ATOM 1677 C C . PRO A 1 209 ? -10.170 20.560 2.012 1.00 87.50 209 PRO A C 1
ATOM 1679 O O . PRO A 1 209 ? -10.712 19.965 2.937 1.00 87.50 209 PRO A O 1
ATOM 1682 N N . ASP A 1 210 ? -10.145 20.096 0.763 1.00 85.12 210 ASP A N 1
ATOM 1683 C CA . ASP A 1 210 ? -10.904 18.932 0.282 1.00 85.12 210 ASP A CA 1
ATOM 1684 C C . ASP A 1 210 ? -10.076 17.641 0.329 1.00 85.12 210 ASP A C 1
ATOM 1686 O O . ASP A 1 210 ? -10.361 16.658 -0.354 1.00 85.12 210 ASP A O 1
ATOM 1690 N N . CYS A 1 211 ? -8.986 17.641 1.098 1.00 85.56 211 CYS A N 1
ATOM 1691 C CA . CYS A 1 211 ? -8.085 16.506 1.149 1.00 85.56 211 CYS A CA 1
ATOM 1692 C C . CYS A 1 211 ? -8.689 15.359 1.979 1.00 85.56 211 CYS A C 1
ATOM 1694 O O . CYS A 1 211 ? -8.891 15.541 3.183 1.00 85.56 211 CYS A O 1
ATOM 1696 N N . PRO A 1 212 ? -8.857 14.148 1.410 1.00 85.12 212 PRO A N 1
ATOM 1697 C CA . PRO A 1 212 ? -9.354 12.979 2.145 1.00 85.12 212 PRO A CA 1
ATOM 1698 C C . PRO A 1 212 ? -8.372 12.479 3.224 1.00 85.12 212 PRO A C 1
ATOM 1700 O O . PRO A 1 212 ? -8.703 11.612 4.030 1.00 85.12 212 PRO A O 1
ATOM 1703 N N . GLY A 1 213 ? -7.159 13.036 3.262 1.00 83.19 213 GLY A N 1
ATOM 1704 C CA . GLY A 1 213 ? -6.103 12.703 4.210 1.00 83.19 213 GLY A CA 1
ATOM 1705 C C . GLY A 1 213 ? -4.917 11.994 3.548 1.00 83.19 213 GLY A C 1
ATOM 1706 O O . GLY A 1 213 ? -5.054 11.418 2.469 1.00 83.19 213 GLY A O 1
ATOM 1707 N N . PRO A 1 214 ? -3.730 12.029 4.182 1.00 79.19 214 PRO A N 1
ATOM 1708 C CA . PRO A 1 214 ? -2.495 11.474 3.618 1.00 79.19 214 PRO A CA 1
ATOM 1709 C C . PRO A 1 214 ? -2.561 9.957 3.382 1.00 79.19 214 PRO A C 1
ATOM 1711 O O . PRO A 1 214 ? -1.961 9.456 2.439 1.00 79.19 214 PRO A O 1
ATOM 1714 N N . GLN A 1 215 ? -3.333 9.224 4.186 1.00 79.38 215 GLN A N 1
ATOM 1715 C CA . GLN A 1 215 ? -3.527 7.779 4.042 1.00 79.38 215 GLN A CA 1
ATOM 1716 C C . GLN A 1 215 ? -4.268 7.381 2.753 1.00 79.38 215 GLN A C 1
ATOM 1718 O O . GLN A 1 215 ? -4.171 6.234 2.326 1.00 79.38 215 GLN A O 1
ATOM 1723 N N . HIS A 1 216 ? -4.985 8.319 2.126 1.00 83.56 216 HIS A N 1
ATOM 1724 C CA . HIS A 1 216 ? -5.676 8.114 0.850 1.00 83.56 216 HIS A CA 1
ATOM 1725 C C . HIS A 1 216 ? -4.896 8.681 -0.344 1.00 83.56 216 HIS A C 1
ATOM 1727 O O . HIS A 1 216 ? -5.429 8.706 -1.450 1.00 83.56 216 HIS A O 1
ATOM 1733 N N . SER A 1 217 ? -3.649 9.127 -0.143 1.00 86.19 217 SER A N 1
ATOM 1734 C CA . SER A 1 217 ? -2.858 9.710 -1.223 1.00 86.19 217 SER A CA 1
ATOM 1735 C C . SER A 1 217 ? -2.459 8.662 -2.260 1.00 86.19 217 SER A C 1
ATOM 1737 O O . SER A 1 217 ? -1.732 7.705 -1.972 1.00 86.19 217 SER A O 1
ATOM 1739 N N . VAL A 1 218 ? -2.898 8.880 -3.498 1.00 88.69 218 VAL A N 1
ATOM 1740 C CA . VAL A 1 218 ? -2.584 8.010 -4.638 1.00 88.69 218 VAL A CA 1
ATOM 1741 C C . VAL A 1 218 ? -1.102 8.113 -4.981 1.00 88.69 218 VAL A C 1
ATOM 1743 O O . VAL A 1 218 ? -0.453 7.109 -5.277 1.00 88.69 218 VAL A O 1
ATOM 1746 N N . LEU A 1 219 ? -0.538 9.317 -4.909 1.00 86.94 219 LEU A N 1
ATOM 1747 C CA . LEU A 1 219 ? 0.858 9.540 -5.243 1.00 86.94 219 LEU A CA 1
ATOM 1748 C C . LEU A 1 219 ? 1.801 9.018 -4.164 1.00 86.94 219 LEU A C 1
ATOM 1750 O O . LEU A 1 219 ? 2.851 8.477 -4.498 1.00 86.94 219 LEU A O 1
ATOM 1754 N N . HIS A 1 220 ? 1.431 9.128 -2.886 1.00 84.31 220 HIS A N 1
ATOM 1755 C CA . HIS A 1 220 ? 2.190 8.495 -1.814 1.00 84.31 220 HIS A CA 1
ATOM 1756 C C . HIS A 1 220 ? 2.228 6.975 -1.994 1.00 84.31 220 HIS A C 1
ATOM 1758 O O . HIS A 1 220 ? 3.304 6.383 -1.962 1.00 84.31 220 HIS A O 1
ATOM 1764 N N . LYS A 1 221 ? 1.073 6.352 -2.264 1.00 86.31 221 LYS A N 1
ATOM 1765 C CA . LYS A 1 221 ? 0.996 4.914 -2.537 1.00 86.31 221 LYS A CA 1
ATOM 1766 C C . LYS A 1 221 ? 1.886 4.510 -3.718 1.00 86.31 221 LYS A C 1
ATOM 1768 O O . LYS A 1 221 ? 2.682 3.587 -3.591 1.00 86.31 221 LYS A O 1
ATOM 1773 N N . ALA A 1 222 ? 1.814 5.244 -4.830 1.00 85.88 222 ALA A N 1
ATOM 1774 C CA . ALA A 1 222 ? 2.607 4.955 -6.025 1.00 85.88 222 ALA A CA 1
ATOM 1775 C C . ALA A 1 222 ? 4.127 5.057 -5.791 1.00 85.88 222 ALA A C 1
ATOM 1777 O O . ALA A 1 222 ? 4.887 4.266 -6.345 1.00 85.88 222 ALA A O 1
ATOM 1778 N N . LEU A 1 223 ? 4.575 6.011 -4.968 1.00 84.88 223 LEU A N 1
ATOM 1779 C CA . LEU A 1 223 ? 5.992 6.171 -4.615 1.00 84.88 223 LEU A CA 1
ATOM 1780 C C . LEU A 1 223 ? 6.464 5.147 -3.575 1.00 84.88 223 LEU A C 1
ATOM 1782 O O . LEU A 1 223 ? 7.633 4.778 -3.573 1.00 84.88 223 LEU A O 1
ATOM 1786 N N . GLY A 1 224 ? 5.566 4.673 -2.709 1.00 82.62 224 GLY A N 1
ATOM 1787 C CA . GLY A 1 224 ? 5.872 3.642 -1.716 1.00 82.62 224 GLY A CA 1
ATOM 1788 C C . GLY A 1 224 ? 6.043 2.239 -2.307 1.00 82.62 224 GLY A C 1
ATOM 1789 O O . GLY A 1 224 ? 6.730 1.413 -1.716 1.00 82.62 224 GLY A O 1
ATOM 1790 N N . GLU A 1 225 ? 5.449 1.958 -3.470 1.00 83.56 225 GLU A N 1
ATOM 1791 C CA . GLU A 1 225 ? 5.550 0.648 -4.129 1.00 83.56 225 GLU A CA 1
ATOM 1792 C C . GLU A 1 225 ? 6.887 0.459 -4.869 1.00 83.56 225 GLU A C 1
ATOM 1794 O O . GLU A 1 225 ? 7.452 -0.640 -4.860 1.00 83.56 225 GLU A O 1
ATOM 1799 N N . ILE A 1 226 ? 7.396 1.516 -5.516 1.00 85.19 226 ILE A N 1
ATOM 1800 C CA . ILE A 1 226 ? 8.574 1.460 -6.392 1.00 85.19 226 ILE A CA 1
ATOM 1801 C C . ILE A 1 226 ? 9.447 2.694 -6.170 1.00 85.19 226 ILE A C 1
ATOM 1803 O O . ILE A 1 226 ? 8.993 3.819 -6.374 1.00 85.19 226 ILE A O 1
ATOM 1807 N N . GLN A 1 227 ? 10.718 2.481 -5.823 1.00 86.06 227 GLN A N 1
ATOM 1808 C CA . GLN A 1 227 ? 11.631 3.557 -5.434 1.00 86.06 227 GLN A CA 1
ATOM 1809 C C . GLN A 1 227 ? 12.930 3.554 -6.247 1.00 86.06 227 GLN A C 1
ATOM 1811 O O . GLN A 1 227 ? 13.453 2.501 -6.621 1.00 86.06 227 GLN A O 1
ATOM 1816 N N . GLU A 1 228 ? 13.477 4.741 -6.511 1.00 84.94 228 GLU A N 1
ATOM 1817 C CA . GLU A 1 228 ? 14.801 4.886 -7.121 1.00 84.94 228 GLU A CA 1
ATOM 1818 C C . GLU A 1 228 ? 15.919 4.609 -6.095 1.00 84.94 228 GLU A C 1
ATOM 1820 O O . GLU A 1 228 ? 15.805 5.000 -4.927 1.00 84.94 228 GLU A O 1
ATOM 1825 N N . PRO A 1 229 ? 17.028 3.962 -6.500 1.00 82.06 229 PRO A N 1
ATOM 1826 C CA . PRO A 1 229 ? 18.184 3.759 -5.630 1.00 82.06 229 PRO A CA 1
ATOM 1827 C C . PRO A 1 229 ? 18.695 5.084 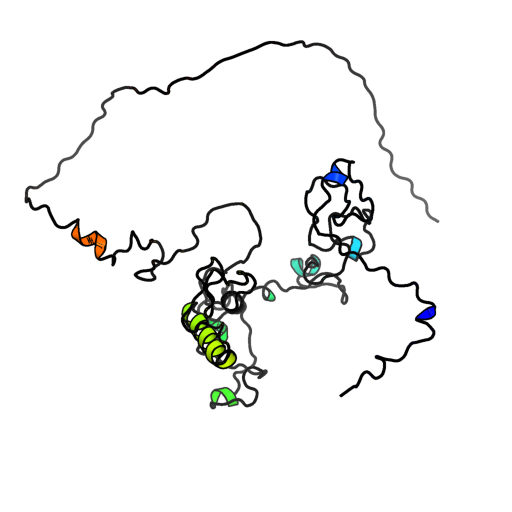-5.049 1.00 82.06 229 PRO A C 1
ATOM 1829 O O . PRO A 1 229 ? 18.926 6.037 -5.787 1.00 82.06 229 PRO A O 1
ATOM 1832 N N . GLY A 1 230 ? 18.905 5.133 -3.732 1.00 73.75 230 GLY A N 1
ATOM 1833 C CA . GLY A 1 230 ? 19.453 6.309 -3.047 1.00 73.75 230 GLY A CA 1
ATOM 1834 C C . GLY A 1 230 ? 18.419 7.321 -2.548 1.00 73.75 230 GLY A C 1
ATOM 1835 O O . GLY A 1 230 ? 18.795 8.233 -1.816 1.00 73.75 230 GLY A O 1
ATOM 1836 N N . GLN A 1 231 ? 17.128 7.156 -2.859 1.00 71.94 231 GLN A N 1
ATOM 1837 C CA . GLN A 1 231 ? 16.091 7.957 -2.207 1.00 71.94 231 GLN A CA 1
ATOM 1838 C C . GLN A 1 231 ? 15.821 7.478 -0.770 1.00 71.94 231 GLN A C 1
ATOM 1840 O O . GLN A 1 231 ? 15.908 6.275 -0.495 1.00 71.94 231 GLN A O 1
ATOM 1845 N N . PRO A 1 232 ? 15.500 8.395 0.163 1.00 63.84 232 PRO A N 1
ATOM 1846 C CA . PRO A 1 232 ? 15.108 8.016 1.513 1.00 63.84 232 PRO A CA 1
ATOM 1847 C C . PRO A 1 232 ? 13.823 7.189 1.453 1.00 63.84 232 PRO A C 1
ATOM 1849 O O . PRO A 1 232 ? 12.856 7.574 0.799 1.00 63.84 232 PRO A O 1
ATOM 1852 N N . ILE A 1 233 ? 13.813 6.049 2.145 1.00 63.03 233 ILE A N 1
ATOM 1853 C CA . ILE A 1 233 ? 12.619 5.212 2.264 1.00 63.03 233 ILE A CA 1
ATOM 1854 C C . ILE A 1 233 ? 11.584 6.028 3.041 1.00 63.03 233 ILE A C 1
ATOM 1856 O O . ILE A 1 233 ? 11.783 6.323 4.219 1.00 63.03 233 ILE A O 1
ATOM 1860 N N . GLY A 1 234 ? 10.505 6.436 2.372 1.00 56.88 234 GLY A N 1
ATOM 1861 C CA . GLY A 1 234 ? 9.402 7.161 2.991 1.00 56.88 234 GLY A CA 1
ATOM 1862 C C . GLY A 1 234 ? 8.605 6.237 3.902 1.00 56.88 234 GLY A C 1
ATOM 1863 O O . GLY A 1 234 ? 7.577 5.707 3.496 1.00 56.88 234 GLY A O 1
ATOM 1864 N N . THR A 1 235 ? 9.072 6.008 5.127 1.00 49.16 235 THR A N 1
ATOM 1865 C CA . THR A 1 235 ? 8.291 5.281 6.125 1.00 49.16 235 THR A CA 1
ATOM 1866 C C . THR A 1 235 ? 7.147 6.167 6.624 1.00 49.16 235 THR A C 1
ATOM 1868 O O . THR A 1 235 ? 7.342 7.145 7.343 1.00 49.16 235 THR A O 1
ATOM 1871 N N . LEU A 1 236 ? 5.915 5.806 6.258 1.00 48.12 236 LEU A N 1
ATOM 1872 C CA . LEU A 1 236 ? 4.720 6.157 7.026 1.00 48.12 236 LEU A CA 1
ATOM 1873 C C . LEU A 1 236 ? 4.709 5.330 8.320 1.00 48.12 236 LEU A C 1
ATOM 1875 O O . LEU A 1 236 ? 3.924 4.394 8.458 1.00 48.12 236 LEU A O 1
ATOM 1879 N N . GLU A 1 237 ? 5.580 5.641 9.279 1.00 34.97 237 GLU A N 1
ATOM 1880 C CA . GLU A 1 237 ? 5.367 5.147 10.639 1.00 34.97 237 GLU A CA 1
ATOM 1881 C C . GLU A 1 237 ? 4.372 6.049 11.372 1.00 34.97 237 GLU A C 1
ATOM 1883 O O . GLU A 1 237 ? 4.538 7.258 11.539 1.00 34.97 237 GLU A O 1
ATOM 1888 N N . ASN A 1 238 ? 3.281 5.409 11.769 1.00 39.22 238 ASN A N 1
ATOM 1889 C CA . ASN A 1 238 ? 2.138 5.972 12.455 1.00 39.22 238 ASN A CA 1
ATOM 1890 C C . ASN A 1 238 ? 2.516 6.307 13.915 1.00 39.22 238 ASN A C 1
ATOM 1892 O O . ASN A 1 238 ? 2.872 5.418 14.683 1.00 39.22 238 ASN A O 1
ATOM 1896 N N . GLY A 1 239 ? 2.396 7.576 14.317 1.00 38.56 239 GLY A N 1
ATOM 1897 C CA . GLY A 1 239 ? 2.132 7.954 15.713 1.00 38.56 239 GLY A CA 1
ATOM 1898 C C . GLY A 1 239 ? 3.257 7.803 16.749 1.00 38.56 239 GLY A C 1
ATOM 1899 O O . GLY A 1 239 ? 3.014 7.261 17.824 1.00 38.56 239 GLY A O 1
ATOM 1900 N N . GLY A 1 240 ? 4.446 8.361 16.509 1.00 28.55 240 GLY A N 1
ATOM 1901 C CA . GLY A 1 240 ? 5.460 8.581 17.550 1.00 28.55 240 GLY A CA 1
ATOM 1902 C C . GLY A 1 240 ? 5.643 10.068 17.857 1.00 28.55 240 GLY A C 1
ATOM 1903 O O . GLY A 1 240 ? 6.200 10.807 17.052 1.00 28.55 240 GLY A O 1
ATOM 1904 N N . ARG A 1 241 ? 5.199 10.536 19.030 1.00 43.44 241 ARG A N 1
ATOM 1905 C CA . ARG A 1 241 ? 5.625 11.842 19.561 1.00 43.44 241 ARG A CA 1
ATOM 1906 C C . ARG A 1 241 ? 7.131 11.773 19.836 1.00 43.44 241 ARG A C 1
ATOM 1908 O O . ARG A 1 241 ? 7.526 11.197 20.842 1.00 43.44 241 ARG A O 1
ATOM 1915 N N . GLY A 1 242 ? 7.956 12.365 18.977 1.00 30.23 242 GLY A N 1
ATOM 1916 C CA . GLY A 1 242 ? 9.382 12.534 19.255 1.00 30.23 242 GLY A CA 1
ATOM 1917 C C . GLY A 1 242 ? 10.227 12.805 18.014 1.00 30.23 242 GLY A C 1
ATOM 1918 O O . GLY A 1 242 ? 10.196 12.035 17.068 1.00 30.23 242 GLY A O 1
ATOM 1919 N N . SER A 1 243 ? 11.021 13.874 18.092 1.00 34.25 243 SER A N 1
ATOM 1920 C CA . SER A 1 243 ? 12.103 14.288 17.185 1.00 34.25 243 SER A CA 1
ATOM 1921 C C . SER A 1 243 ? 11.713 14.959 15.866 1.00 34.25 243 SER A C 1
ATOM 1923 O O . SER A 1 243 ? 11.389 14.332 14.863 1.00 34.25 243 SER A O 1
ATOM 1925 N N . GLY A 1 244 ? 11.848 16.290 15.867 1.00 34.06 244 GLY A N 1
ATOM 1926 C CA . GLY A 1 244 ? 11.856 17.134 14.678 1.00 34.06 244 GLY A CA 1
ATOM 1927 C C . GLY A 1 244 ? 13.037 16.825 13.760 1.00 34.06 244 GLY A C 1
ATOM 1928 O O . GLY A 1 244 ? 14.070 17.485 13.822 1.00 34.06 244 GLY A O 1
ATOM 1929 N N . GLY A 1 245 ? 12.859 15.843 12.881 1.00 31.72 245 GLY A N 1
ATOM 1930 C CA . GLY A 1 245 ? 13.618 15.737 11.643 1.00 31.72 245 GLY A CA 1
ATOM 1931 C C . GLY A 1 245 ? 13.027 16.709 10.628 1.00 31.72 245 GLY A C 1
ATOM 1932 O O . GLY A 1 245 ? 11.827 16.677 10.361 1.00 31.72 245 GLY A O 1
ATOM 1933 N N . ALA A 1 246 ? 13.851 17.611 10.100 1.00 40.28 246 ALA A N 1
ATOM 1934 C CA . ALA A 1 246 ? 13.474 18.538 9.048 1.00 40.28 246 ALA A CA 1
ATOM 1935 C C . ALA A 1 246 ? 12.953 17.763 7.826 1.00 40.28 246 ALA A C 1
ATOM 1937 O O . ALA A 1 246 ? 13.722 17.283 7.000 1.00 40.28 246 ALA A O 1
ATOM 1938 N N . SER A 1 247 ? 11.632 17.648 7.701 1.00 44.00 247 SER A N 1
ATOM 1939 C CA . SER A 1 247 ? 10.981 17.319 6.437 1.00 44.00 247 SER A CA 1
ATOM 1940 C C . SER A 1 247 ? 11.496 18.321 5.402 1.00 44.00 247 SER A C 1
ATOM 1942 O O . SER A 1 247 ? 11.212 19.512 5.549 1.00 44.00 247 SER A O 1
ATOM 1944 N N . HIS A 1 248 ? 12.299 17.854 4.439 1.00 50.88 248 HIS A N 1
ATOM 1945 C CA . HIS A 1 248 ? 12.916 18.631 3.360 1.00 50.88 248 HIS A CA 1
ATOM 1946 C C . HIS A 1 248 ? 11.876 19.553 2.705 1.00 50.88 248 HIS A C 1
ATOM 1948 O O . HIS A 1 248 ? 11.112 19.143 1.832 1.00 50.88 248 HIS A O 1
ATOM 1954 N N . ARG A 1 249 ? 11.790 20.807 3.165 1.00 58.62 249 ARG A N 1
ATOM 1955 C CA . ARG A 1 249 ? 10.973 21.827 2.509 1.00 58.62 249 ARG A CA 1
ATOM 1956 C C . ARG A 1 249 ? 11.804 22.343 1.349 1.00 58.62 249 ARG A C 1
ATOM 1958 O O . ARG A 1 249 ? 12.815 23.002 1.574 1.00 58.62 249 ARG A O 1
ATOM 1965 N N . ARG A 1 250 ? 11.393 21.995 0.134 1.00 67.38 250 ARG A N 1
ATOM 1966 C CA . ARG A 1 250 ? 11.950 22.568 -1.088 1.00 67.38 250 ARG A CA 1
ATOM 1967 C C . ARG A 1 250 ? 11.569 24.035 -1.182 1.00 67.38 250 ARG A C 1
ATOM 1969 O O . ARG A 1 250 ? 10.482 24.443 -0.756 1.00 67.38 250 ARG A O 1
ATOM 1976 N N . CYS A 1 251 ? 12.483 24.834 -1.698 1.00 64.81 251 CYS A N 1
ATOM 1977 C CA . CYS A 1 251 ? 12.246 26.235 -1.922 1.00 64.81 251 CYS A CA 1
ATOM 1978 C C . CYS A 1 251 ? 11.236 26.417 -3.056 1.00 64.81 251 CYS A C 1
ATOM 1980 O O . CYS A 1 251 ? 11.469 26.013 -4.185 1.00 64.81 251 CYS A O 1
ATOM 1982 N N . PHE A 1 252 ? 10.137 27.105 -2.777 1.00 66.94 252 PHE A N 1
ATOM 1983 C CA . PHE A 1 252 ? 9.077 27.371 -3.752 1.00 66.94 252 PHE A CA 1
ATOM 1984 C C . PHE A 1 252 ? 9.499 28.220 -4.970 1.00 66.94 252 PHE A C 1
ATOM 1986 O O . PHE A 1 252 ? 8.714 28.334 -5.904 1.00 66.94 252 PHE A O 1
ATOM 1993 N N . LEU A 1 253 ? 10.682 28.853 -4.952 1.00 66.12 253 LEU A N 1
ATOM 1994 C CA . LEU A 1 253 ? 11.174 29.685 -6.061 1.00 66.12 253 LEU A CA 1
ATOM 1995 C C . LEU A 1 253 ? 12.142 28.949 -7.001 1.00 66.12 253 LEU A C 1
ATOM 1997 O O . LEU A 1 253 ? 12.155 29.247 -8.190 1.00 66.12 253 LEU A O 1
ATOM 2001 N N . CYS A 1 254 ? 12.960 28.027 -6.487 1.00 68.69 254 CYS A N 1
ATOM 2002 C CA . CYS A 1 254 ? 13.985 27.326 -7.275 1.00 68.69 254 CYS A CA 1
ATOM 2003 C C . CYS A 1 254 ? 13.909 25.793 -7.188 1.00 68.69 254 CYS A C 1
ATOM 2005 O O . CYS A 1 254 ? 14.724 25.118 -7.801 1.00 68.69 254 CYS A O 1
ATOM 2007 N N . ASP A 1 255 ? 12.952 25.250 -6.431 1.00 60.94 255 ASP A N 1
ATOM 2008 C CA . ASP A 1 255 ? 12.745 23.819 -6.155 1.00 60.94 255 ASP A CA 1
ATOM 2009 C C . ASP A 1 255 ? 13.949 23.078 -5.534 1.00 60.94 255 ASP A C 1
ATOM 2011 O O . ASP A 1 255 ? 13.965 21.852 -5.408 1.00 60.94 255 ASP A O 1
ATOM 2015 N N . GLU A 1 256 ? 14.949 23.827 -5.066 1.00 72.06 256 GLU A N 1
ATOM 2016 C CA . GLU A 1 256 ? 16.105 23.287 -4.358 1.00 72.06 256 GLU A CA 1
ATOM 2017 C C . GLU A 1 256 ? 15.801 23.078 -2.872 1.00 72.06 256 GLU A C 1
ATOM 2019 O O . GLU A 1 256 ? 15.043 23.812 -2.230 1.00 72.06 256 GLU A O 1
ATOM 2024 N N . GLU A 1 257 ? 16.410 22.050 -2.303 1.00 73.12 257 GLU A N 1
ATOM 2025 C CA . GLU A 1 257 ? 16.263 21.680 -0.904 1.00 73.12 257 GLU A CA 1
ATOM 2026 C C . GLU A 1 257 ? 17.266 22.398 0.012 1.00 73.12 257 GLU A C 1
ATOM 2028 O O . GLU A 1 257 ? 18.362 22.767 -0.398 1.00 73.12 257 GLU A O 1
ATOM 2033 N N . GLY A 1 258 ? 16.883 22.619 1.274 1.00 66.06 258 GLY A N 1
ATOM 2034 C CA . GLY A 1 258 ? 17.766 23.200 2.296 1.00 66.06 258 GLY A CA 1
ATOM 2035 C C . GLY A 1 258 ? 17.559 24.690 2.594 1.00 66.06 258 GLY A C 1
ATOM 2036 O O . GLY A 1 258 ? 18.195 25.207 3.510 1.00 66.06 258 GLY A O 1
ATOM 2037 N N . HIS A 1 259 ? 16.644 25.381 1.904 1.00 72.94 259 HIS A N 1
ATOM 2038 C CA . HIS A 1 259 ? 16.305 26.778 2.200 1.00 72.94 259 HIS A CA 1
ATOM 2039 C C . HIS A 1 259 ? 14.820 27.094 1.958 1.00 72.94 259 HIS A C 1
ATOM 2041 O O . HIS A 1 259 ? 14.115 26.392 1.236 1.00 72.94 259 HIS A O 1
ATOM 2047 N N . THR A 1 260 ? 14.310 28.152 2.596 1.00 72.06 260 THR A N 1
ATOM 2048 C CA . THR A 1 260 ? 12.913 28.586 2.428 1.00 72.06 260 THR A CA 1
ATOM 2049 C C . THR A 1 260 ? 12.789 29.650 1.338 1.00 72.06 260 THR A C 1
ATOM 2051 O O . THR A 1 260 ? 13.777 30.277 0.969 1.00 72.06 260 THR A O 1
ATOM 2054 N N . MET A 1 261 ? 11.568 29.936 0.868 1.00 65.69 261 MET A N 1
ATOM 2055 C CA . MET A 1 261 ? 11.294 31.003 -0.116 1.00 65.69 261 MET A CA 1
ATOM 2056 C C . MET A 1 261 ? 11.929 32.362 0.265 1.00 65.69 261 MET A C 1
ATOM 2058 O O . MET A 1 261 ? 12.299 33.157 -0.598 1.00 65.69 261 MET A O 1
ATOM 2062 N N . LYS A 1 262 ? 12.089 32.626 1.569 1.00 68.19 262 LYS A N 1
ATOM 2063 C CA . LYS A 1 262 ? 12.687 33.862 2.097 1.00 68.19 262 LYS A CA 1
ATOM 2064 C C . LYS A 1 262 ? 14.210 33.915 1.961 1.00 68.19 262 LYS A C 1
ATOM 2066 O O . LYS A 1 262 ? 14.770 35.007 1.910 1.00 68.19 262 LYS A O 1
ATOM 2071 N N . ASP A 1 263 ? 14.855 32.759 1.886 1.00 68.69 263 ASP A N 1
ATOM 2072 C CA . ASP A 1 263 ? 16.312 32.599 1.879 1.00 68.69 263 ASP A CA 1
ATOM 2073 C C . ASP A 1 263 ? 16.811 32.083 0.525 1.00 68.69 263 ASP A C 1
ATOM 2075 O O . ASP A 1 263 ? 17.920 31.571 0.408 1.00 68.69 263 ASP A O 1
ATOM 2079 N N . CYS A 1 264 ? 15.971 32.219 -0.502 1.00 72.06 264 CYS A N 1
ATOM 2080 C CA . CYS A 1 264 ? 16.263 31.752 -1.840 1.00 72.06 264 CYS A CA 1
ATOM 2081 C C . CYS A 1 264 ? 17.242 32.689 -2.557 1.00 72.06 264 CYS A C 1
ATOM 2083 O O . CYS A 1 264 ? 16.962 33.889 -2.656 1.00 72.06 264 CYS A O 1
ATOM 2085 N N . PRO A 1 265 ? 18.365 32.170 -3.087 1.00 75.50 265 PRO A N 1
ATOM 2086 C CA . PRO A 1 265 ? 19.376 32.981 -3.765 1.00 75.50 265 PRO A CA 1
ATOM 2087 C C . PRO A 1 265 ? 18.852 33.641 -5.047 1.00 75.50 265 PRO A C 1
ATOM 2089 O O . PRO A 1 265 ? 19.386 34.663 -5.472 1.00 75.50 265 PRO A O 1
ATOM 2092 N N . THR A 1 266 ? 17.779 33.109 -5.638 1.00 75.44 266 THR A N 1
ATOM 2093 C CA . THR A 1 266 ? 17.105 33.686 -6.811 1.00 75.44 266 THR A CA 1
ATOM 2094 C C . THR A 1 266 ? 15.988 34.669 -6.447 1.00 75.44 266 THR A C 1
ATOM 2096 O O . THR A 1 266 ? 15.329 35.205 -7.338 1.00 75.44 266 THR A O 1
ATOM 2099 N N . ASN A 1 267 ? 15.765 34.956 -5.157 1.00 72.12 267 ASN A N 1
ATOM 2100 C CA . ASN A 1 267 ? 14.735 35.897 -4.725 1.00 72.12 267 ASN A CA 1
ATOM 2101 C C . ASN A 1 267 ? 15.156 37.353 -5.002 1.00 72.12 267 ASN A C 1
ATOM 2103 O O . ASN A 1 267 ? 15.834 38.012 -4.207 1.00 72.12 267 ASN A O 1
ATOM 2107 N N . THR A 1 268 ? 14.707 37.872 -6.144 1.00 64.06 268 THR A N 1
ATOM 2108 C CA . THR A 1 268 ? 15.000 39.221 -6.651 1.00 64.06 268 THR A CA 1
ATOM 2109 C C . THR A 1 268 ? 14.472 40.352 -5.762 1.00 64.06 268 THR A C 1
ATOM 2111 O O . THR A 1 268 ? 14.976 41.471 -5.854 1.00 64.06 268 THR A O 1
ATOM 2114 N N . HIS A 1 269 ? 13.539 40.080 -4.841 1.00 61.00 269 HIS A N 1
ATOM 2115 C CA . HIS A 1 269 ? 12.995 41.084 -3.919 1.00 61.00 269 HIS A CA 1
ATOM 2116 C C . HIS A 1 269 ? 13.938 41.465 -2.761 1.00 61.00 269 HIS A C 1
ATOM 2118 O O . HIS A 1 269 ? 13.705 42.489 -2.120 1.00 61.00 269 HIS A O 1
ATOM 2124 N N . ARG A 1 270 ? 15.007 40.695 -2.475 1.00 53.53 270 ARG A N 1
ATOM 2125 C CA . ARG A 1 270 ? 15.972 41.022 -1.395 1.00 53.53 270 ARG A CA 1
ATOM 2126 C C . ARG A 1 270 ? 17.351 41.474 -1.885 1.00 53.53 270 ARG A C 1
ATOM 2128 O O . ARG A 1 270 ? 18.089 42.085 -1.114 1.00 53.53 270 ARG A O 1
ATOM 2135 N N . ASN A 1 271 ? 17.686 41.258 -3.157 1.00 55.16 271 ASN A N 1
ATOM 2136 C CA . ASN A 1 271 ? 18.982 41.678 -3.706 1.00 55.16 271 ASN A CA 1
ATOM 2137 C C . ASN A 1 271 ? 19.085 43.180 -4.016 1.00 55.16 271 ASN A C 1
ATOM 2139 O O . ASN A 1 271 ? 20.182 43.663 -4.267 1.00 55.16 271 ASN A O 1
ATOM 2143 N N . GLN A 1 272 ? 17.994 43.946 -3.921 1.00 53.91 272 GLN A N 1
ATOM 2144 C CA . GLN A 1 272 ? 18.033 45.400 -4.139 1.00 53.91 272 GLN A CA 1
ATOM 2145 C C . GLN A 1 272 ? 18.476 46.205 -2.901 1.00 53.91 272 GLN A C 1
ATOM 2147 O O . GLN A 1 272 ? 18.822 47.373 -3.029 1.00 53.91 272 GLN A O 1
ATOM 2152 N N . HIS A 1 273 ? 18.547 45.591 -1.711 1.00 48.81 273 HIS A N 1
ATOM 2153 C CA . HIS A 1 273 ? 18.950 46.283 -0.473 1.00 48.81 273 HIS A CA 1
ATOM 2154 C C . HIS A 1 273 ? 20.406 46.038 -0.040 1.00 48.81 273 HIS A C 1
ATOM 2156 O O . HIS A 1 273 ? 20.804 46.482 1.035 1.00 48.81 273 HIS A O 1
ATOM 2162 N N . ARG A 1 274 ? 21.223 45.354 -0.854 1.00 47.69 274 ARG A N 1
ATOM 2163 C CA . ARG A 1 274 ? 22.649 45.104 -0.553 1.00 47.69 274 ARG A CA 1
ATOM 2164 C C . ARG A 1 274 ? 23.641 45.766 -1.511 1.00 47.69 274 ARG A C 1
ATOM 2166 O O . ARG A 1 274 ? 24.838 45.520 -1.399 1.00 47.69 274 ARG A O 1
ATOM 2173 N N . SER A 1 275 ? 23.175 46.647 -2.390 1.00 46.19 275 SER A N 1
ATOM 2174 C CA . SER A 1 275 ? 24.025 47.379 -3.334 1.00 46.19 275 SER A CA 1
ATOM 2175 C C . SER A 1 275 ? 23.936 48.880 -3.068 1.00 46.19 275 SER A C 1
ATOM 2177 O O . SER A 1 275 ? 23.288 49.620 -3.797 1.00 46.19 275 SER A O 1
ATOM 2179 N N . GLY A 1 276 ? 24.569 49.325 -1.984 1.00 37.56 276 GLY A N 1
ATOM 2180 C CA . GLY A 1 276 ? 24.676 50.742 -1.640 1.00 37.56 276 GLY A CA 1
ATOM 2181 C C . GLY A 1 276 ? 25.701 50.966 -0.536 1.00 37.56 276 GLY A C 1
ATOM 2182 O O . GLY A 1 276 ? 25.354 50.953 0.639 1.00 37.56 276 GLY A O 1
ATOM 2183 N N . GLY A 1 277 ? 26.968 51.137 -0.913 1.00 33.28 277 GLY A N 1
ATOM 2184 C CA . GLY A 1 277 ? 28.050 51.453 0.020 1.00 33.28 277 GLY A CA 1
ATOM 2185 C C . GLY A 1 277 ? 29.420 51.363 -0.642 1.00 33.28 277 GLY A C 1
ATOM 2186 O O . GLY A 1 277 ? 30.099 50.350 -0.517 1.00 33.28 277 GLY A O 1
ATOM 2187 N N . GLY A 1 278 ? 29.796 52.406 -1.385 1.00 34.47 278 GLY A N 1
ATOM 2188 C CA . GLY A 1 278 ? 31.153 52.593 -1.897 1.00 34.47 278 GLY A CA 1
ATOM 2189 C C . GLY A 1 278 ? 32.103 53.145 -0.829 1.00 34.47 278 GLY A C 1
ATOM 2190 O O . GLY A 1 278 ? 31.687 53.902 0.045 1.00 34.47 278 GLY A O 1
ATOM 2191 N N . GLY A 1 279 ? 33.382 52.777 -0.940 1.00 32.09 279 GLY A N 1
ATOM 2192 C CA . GLY A 1 279 ? 34.500 53.320 -0.161 1.00 32.09 279 GLY A CA 1
ATOM 2193 C C . GLY A 1 279 ? 35.716 52.388 -0.201 1.00 32.09 279 GLY A C 1
ATOM 2194 O O . GLY A 1 279 ? 35.733 51.380 0.496 1.00 32.09 279 GLY A O 1
ATOM 2195 N N . GLY A 1 280 ? 36.699 52.690 -1.060 1.00 31.45 280 GLY A N 1
ATOM 2196 C CA . GLY A 1 280 ? 37.986 51.973 -1.161 1.00 31.45 280 GLY A CA 1
ATOM 2197 C C . GLY A 1 280 ? 39.017 52.394 -0.089 1.00 31.45 280 GLY A C 1
ATOM 2198 O O . GLY A 1 280 ? 38.631 52.926 0.946 1.00 31.45 280 GLY A O 1
ATOM 2199 N N . PRO A 1 281 ? 40.333 52.250 -0.345 1.00 50.44 281 PRO A N 1
ATOM 2200 C CA . PRO A 1 281 ? 41.098 51.013 -0.130 1.00 50.44 281 PRO A CA 1
ATOM 2201 C C . PRO A 1 281 ? 42.270 51.181 0.873 1.00 50.44 281 PRO A C 1
ATOM 2203 O O . PRO A 1 281 ? 42.748 52.289 1.093 1.00 50.44 281 PRO A O 1
ATOM 2206 N N . GLY A 1 282 ? 42.800 50.076 1.425 1.00 30.19 282 GLY A N 1
ATOM 2207 C CA . GLY A 1 282 ? 44.069 50.071 2.181 1.00 30.19 282 GLY A CA 1
ATOM 2208 C C . GLY A 1 282 ? 44.375 48.754 2.920 1.00 30.19 282 GLY A C 1
ATOM 2209 O O . GLY A 1 282 ? 43.617 48.340 3.788 1.00 30.19 282 GLY A O 1
ATOM 2210 N N . ALA A 1 283 ? 45.476 48.091 2.554 1.00 28.31 283 ALA A N 1
ATOM 2211 C CA . ALA A 1 283 ? 46.036 46.858 3.145 1.00 28.31 283 ALA A CA 1
ATOM 2212 C C . ALA A 1 283 ? 46.948 47.158 4.376 1.00 28.31 283 ALA A C 1
ATOM 2214 O O . ALA A 1 283 ? 47.090 48.337 4.693 1.00 28.31 283 ALA A O 1
ATOM 2215 N N . PRO A 1 284 ? 47.730 46.219 4.976 1.00 42.66 284 PRO A N 1
ATOM 2216 C CA . PRO A 1 284 ? 47.593 44.766 5.217 1.00 42.66 284 PRO A CA 1
ATOM 2217 C C . PRO A 1 284 ? 47.857 44.328 6.702 1.00 42.66 284 PRO A C 1
ATOM 2219 O O . PRO A 1 284 ? 48.292 45.109 7.534 1.00 42.66 284 PRO A O 1
ATOM 2222 N N . GLN A 1 285 ? 47.601 43.036 6.981 1.00 37.81 285 GLN A N 1
ATOM 2223 C CA . GLN A 1 285 ? 48.157 42.078 7.982 1.00 37.81 285 GLN A CA 1
ATOM 2224 C C . GLN A 1 285 ? 48.867 42.546 9.284 1.00 37.81 285 GLN A C 1
ATOM 2226 O O . GLN A 1 285 ? 49.851 43.276 9.248 1.00 37.81 285 GLN A O 1
ATOM 2231 N N . GLY A 1 286 ? 48.512 41.924 10.425 1.00 27.81 286 GLY A N 1
ATOM 2232 C CA . GLY A 1 286 ? 49.330 41.931 11.651 1.00 27.81 286 GLY A CA 1
ATOM 2233 C C . GLY A 1 286 ? 48.766 41.094 12.811 1.00 27.81 286 GLY A C 1
ATOM 2234 O O . GLY A 1 286 ? 47.579 41.141 13.101 1.00 27.81 286 GLY A O 1
ATOM 2235 N N . ASN A 1 287 ? 49.644 40.315 13.442 1.00 29.17 287 ASN A N 1
ATOM 2236 C CA . ASN A 1 287 ? 49.432 39.262 14.445 1.00 29.17 287 ASN A CA 1
ATOM 2237 C C . ASN A 1 287 ? 49.076 39.741 15.877 1.00 29.17 287 ASN A C 1
ATOM 2239 O O . ASN A 1 287 ? 49.339 40.882 16.244 1.00 29.17 287 ASN A O 1
ATOM 2243 N N . SER A 1 288 ? 48.718 38.754 16.716 1.00 31.23 288 SER A N 1
ATOM 2244 C CA . SER A 1 288 ? 49.028 38.601 18.161 1.00 31.23 288 SER A CA 1
ATOM 2245 C C . SER A 1 288 ? 47.966 38.913 19.241 1.00 31.23 288 SER A C 1
ATOM 2247 O O . SER A 1 288 ? 47.432 40.007 19.350 1.00 31.23 288 SER A O 1
ATOM 2249 N N . SER A 1 289 ? 47.716 37.865 20.044 1.00 29.64 289 SER A N 1
ATOM 2250 C CA . SER A 1 289 ? 47.821 37.763 21.514 1.00 29.64 289 SER A CA 1
ATOM 2251 C C . SER A 1 289 ? 47.207 38.821 22.442 1.00 29.64 289 SER A C 1
ATOM 2253 O O . SER A 1 289 ? 47.531 39.997 22.365 1.00 29.64 289 SER A O 1
ATOM 2255 N N . GLY A 1 290 ? 46.526 38.346 23.496 1.00 29.92 290 GLY A N 1
ATOM 2256 C CA . GLY A 1 290 ? 46.511 39.040 24.793 1.00 29.92 290 GLY A CA 1
ATOM 2257 C C . GLY A 1 290 ? 45.167 39.068 25.515 1.00 29.92 290 GLY A C 1
ATOM 2258 O O . GLY A 1 290 ? 44.195 39.625 25.025 1.00 29.92 290 GLY A O 1
ATOM 2259 N N . ALA A 1 291 ? 45.140 38.479 26.709 1.00 32.31 291 ALA A N 1
ATOM 2260 C CA . ALA A 1 291 ? 44.015 38.434 27.636 1.00 32.31 291 ALA A CA 1
ATOM 2261 C C . ALA A 1 291 ? 43.659 39.804 28.251 1.00 32.31 291 ALA A C 1
ATOM 2263 O O . ALA A 1 291 ? 44.522 40.664 28.409 1.00 32.31 291 ALA A O 1
ATOM 2264 N N . GLY A 1 292 ? 42.411 39.965 28.707 1.00 30.02 292 GLY A N 1
ATOM 2265 C CA . GLY A 1 292 ? 41.985 41.125 29.495 1.00 30.02 292 GLY A CA 1
ATOM 2266 C C . GLY A 1 292 ? 40.565 40.992 30.054 1.00 30.02 292 GLY A C 1
ATOM 2267 O O . GLY A 1 292 ? 39.600 40.842 29.317 1.00 30.02 292 GLY A O 1
ATOM 2268 N N . ILE A 1 293 ? 40.469 41.022 31.379 1.00 34.31 293 ILE A N 1
ATOM 2269 C CA . ILE A 1 293 ? 39.303 40.825 32.255 1.00 34.31 293 ILE A CA 1
ATOM 2270 C C . ILE A 1 293 ? 38.384 42.065 32.271 1.00 34.31 293 ILE A C 1
ATOM 2272 O O . ILE A 1 293 ? 38.915 43.163 32.379 1.00 34.31 293 ILE A O 1
ATOM 2276 N N . ALA A 1 294 ? 37.045 41.908 32.322 1.00 32.47 294 ALA A N 1
ATOM 2277 C CA . ALA A 1 294 ? 36.144 42.786 33.110 1.00 32.47 294 ALA A CA 1
ATOM 2278 C C . ALA A 1 294 ? 34.660 42.331 33.165 1.00 32.47 294 ALA A C 1
ATOM 2280 O O . ALA A 1 294 ? 33.890 42.448 32.221 1.00 32.47 294 ALA A O 1
ATOM 2281 N N . ASN A 1 295 ? 34.284 41.856 34.353 1.00 29.95 295 ASN A N 1
ATOM 2282 C CA . ASN A 1 295 ? 33.042 42.025 35.126 1.00 29.95 295 ASN A CA 1
ATOM 2283 C C . ASN A 1 295 ? 31.752 42.688 34.552 1.00 29.95 295 ASN A C 1
ATOM 2285 O O . ASN A 1 295 ? 31.707 43.881 34.280 1.00 29.95 295 ASN A O 1
ATOM 2289 N N . ARG A 1 296 ? 30.651 41.947 34.797 1.00 31.69 296 ARG A N 1
ATOM 2290 C CA . ARG A 1 296 ? 29.410 42.306 35.545 1.00 31.69 296 ARG A CA 1
ATOM 2291 C C . ARG A 1 296 ? 28.201 42.994 34.869 1.00 31.69 296 ARG A C 1
ATOM 2293 O O . ARG A 1 296 ? 28.282 44.072 34.302 1.00 31.69 296 ARG A O 1
ATOM 2300 N N . ARG A 1 297 ? 27.045 42.437 35.296 1.00 30.22 297 ARG A N 1
ATOM 2301 C CA . ARG A 1 297 ? 25.675 42.980 35.505 1.00 30.22 297 ARG A CA 1
ATOM 2302 C C . ARG A 1 297 ? 24.682 42.935 34.333 1.00 30.22 297 ARG A C 1
ATOM 2304 O O . ARG A 1 297 ? 24.776 43.716 33.400 1.00 30.22 297 ARG A O 1
ATOM 2311 N N . ARG A 1 298 ? 23.591 42.178 34.531 1.00 34.50 298 ARG A N 1
ATOM 2312 C CA . ARG A 1 298 ? 22.238 42.668 34.920 1.00 34.50 298 ARG A CA 1
ATOM 2313 C C . ARG A 1 298 ? 21.338 41.452 35.228 1.00 34.50 298 ARG A C 1
ATOM 2315 O O . ARG A 1 298 ? 21.212 40.556 34.411 1.00 34.50 298 ARG A O 1
ATOM 2322 N N . LEU A 1 299 ? 20.984 41.244 36.499 1.00 34.88 299 LEU A N 1
ATOM 2323 C CA . LEU A 1 299 ? 19.703 41.611 37.135 1.00 34.88 299 LEU A CA 1
ATOM 2324 C C . LEU A 1 299 ? 18.496 40.820 36.595 1.00 34.88 299 LEU A C 1
ATOM 2326 O O . LEU A 1 299 ? 17.841 41.235 35.644 1.00 34.88 299 LEU A O 1
ATOM 2330 N N . ARG A 1 300 ? 18.183 39.705 37.271 1.00 33.91 300 ARG A N 1
ATOM 2331 C CA . ARG A 1 300 ? 16.891 39.012 37.201 1.00 33.91 300 ARG A CA 1
ATOM 2332 C C . ARG A 1 300 ? 16.057 39.495 38.387 1.00 33.91 300 ARG A C 1
ATOM 2334 O O . ARG A 1 300 ? 16.500 39.386 39.526 1.00 33.91 300 ARG A O 1
ATOM 2341 N N . ARG A 1 301 ? 14.903 40.095 38.096 1.00 36.00 301 ARG A N 1
ATOM 2342 C CA . ARG A 1 301 ? 13.973 40.632 39.090 1.00 36.00 301 ARG A CA 1
ATOM 2343 C C . ARG A 1 301 ? 13.152 39.500 39.701 1.00 36.00 301 ARG A C 1
ATOM 2345 O O . ARG A 1 301 ? 12.678 38.613 38.994 1.00 36.00 301 ARG A O 1
ATOM 2352 N N . GLU A 1 302 ? 13.054 39.576 41.015 1.00 34.44 302 GLU A N 1
ATOM 2353 C CA . GLU A 1 302 ? 12.337 38.702 41.928 1.00 34.44 302 GLU A CA 1
ATOM 2354 C C . GLU A 1 302 ? 10.820 38.912 41.863 1.00 34.44 302 GLU A C 1
ATOM 2356 O O . GLU A 1 302 ? 10.328 39.967 41.458 1.00 34.44 302 GLU A O 1
ATOM 2361 N N . GLY A 1 303 ? 10.105 37.898 42.340 1.00 33.41 303 GLY A N 1
ATOM 2362 C CA . GLY A 1 303 ? 8.700 37.945 42.721 1.00 33.41 303 GLY A CA 1
ATOM 2363 C C . GLY A 1 303 ? 8.386 36.683 43.515 1.00 33.41 303 GLY A C 1
ATOM 2364 O O . GLY A 1 303 ? 7.995 35.676 42.934 1.00 33.41 303 GLY A O 1
ATOM 2365 N N . GLY A 1 304 ? 8.666 36.721 44.818 1.00 34.19 304 GLY A N 1
ATOM 2366 C CA . GLY A 1 304 ? 8.365 35.661 45.777 1.00 34.19 304 GLY A CA 1
ATOM 2367 C C . GLY A 1 304 ? 7.267 36.064 46.763 1.00 34.19 304 GLY A C 1
ATOM 2368 O O . GLY A 1 304 ? 6.987 37.248 46.921 1.00 34.19 304 GLY A O 1
ATOM 2369 N N . ALA A 1 305 ? 6.681 35.049 47.400 1.00 36.38 305 ALA A N 1
ATOM 2370 C CA . ALA A 1 305 ? 6.135 34.967 48.769 1.00 36.38 305 ALA A CA 1
ATOM 2371 C C . ALA A 1 305 ? 5.357 33.633 48.814 1.00 36.38 305 ALA A C 1
ATOM 2373 O O . ALA A 1 305 ? 4.497 33.416 47.967 1.00 36.38 305 ALA A O 1
ATOM 2374 N N . GLY A 1 306 ? 5.751 32.613 49.591 1.00 34.41 306 GLY A N 1
ATOM 2375 C CA . GLY A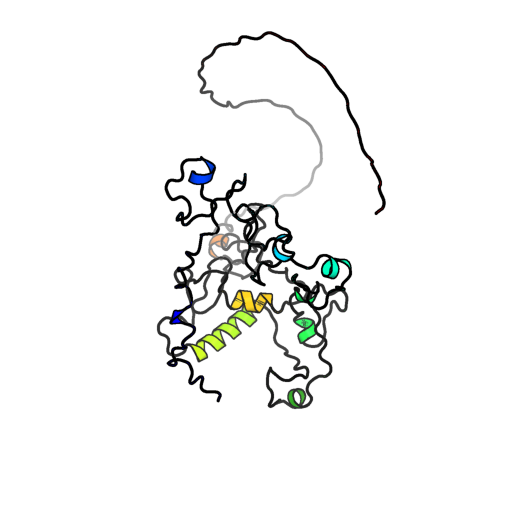 1 306 ? 5.713 32.550 51.066 1.00 34.41 306 GLY A CA 1
ATOM 2376 C C . GLY A 1 306 ? 4.325 32.015 51.452 1.00 34.41 306 GLY A C 1
ATOM 2377 O O . GLY A 1 306 ? 3.345 32.562 50.971 1.00 34.41 306 GLY A O 1
ATOM 2378 N N . VAL A 1 307 ? 4.096 30.929 52.195 1.00 40.66 307 VAL A N 1
ATOM 2379 C CA . VAL A 1 307 ? 4.584 30.423 53.502 1.00 40.66 307 VAL A CA 1
ATOM 2380 C C . VAL A 1 307 ? 3.965 29.000 53.640 1.00 40.66 307 VAL A C 1
ATOM 2382 O O . VAL A 1 307 ? 2.952 28.743 53.002 1.00 40.66 307 VAL A O 1
ATOM 2385 N N . GLY A 1 308 ? 4.420 27.992 54.391 1.00 33.78 308 GLY A N 1
ATOM 2386 C CA . GLY A 1 308 ? 5.372 27.869 55.494 1.00 33.78 308 GLY A CA 1
ATOM 2387 C C . GLY A 1 308 ? 4.799 26.913 56.569 1.00 33.78 308 GLY A C 1
ATOM 2388 O O . GLY A 1 308 ? 3.677 27.125 57.012 1.00 33.78 308 GLY A O 1
ATOM 2389 N N . GLY A 1 309 ? 5.588 25.912 56.998 1.00 32.34 309 GLY A N 1
ATOM 2390 C CA . GLY A 1 309 ? 5.410 25.092 58.221 1.00 32.34 309 GLY A CA 1
ATOM 2391 C C . GLY A 1 309 ? 4.747 23.721 58.003 1.00 32.34 309 GLY A C 1
ATOM 2392 O O . GLY A 1 309 ? 3.711 23.641 57.365 1.00 32.34 309 GLY A O 1
ATOM 2393 N N . GLY A 1 310 ? 5.237 22.576 58.480 1.00 35.22 310 GLY A N 1
ATOM 2394 C CA . GLY A 1 310 ? 6.317 22.196 59.399 1.00 35.22 310 GLY A CA 1
ATOM 2395 C C . GLY A 1 310 ? 6.072 20.724 59.829 1.00 35.22 310 GLY A C 1
ATOM 2396 O O . GLY A 1 310 ? 4.970 20.225 59.608 1.00 35.22 310 GLY A O 1
ATOM 2397 N N . PRO A 1 311 ? 7.066 19.992 60.367 1.00 54.00 311 PRO A N 1
ATOM 2398 C CA . PRO A 1 311 ? 7.125 18.526 60.317 1.00 54.00 311 PRO A CA 1
ATOM 2399 C C . PRO A 1 311 ? 6.732 17.824 61.630 1.00 54.00 311 PRO A C 1
ATOM 2401 O O . PRO A 1 311 ? 6.787 18.414 62.703 1.00 54.00 311 PRO A O 1
ATOM 2404 N N . ILE A 1 312 ? 6.449 16.521 61.549 1.00 42.00 312 ILE A N 1
ATOM 2405 C CA . ILE A 1 312 ? 6.479 15.586 62.685 1.00 42.00 312 ILE A CA 1
ATOM 2406 C C . ILE A 1 312 ? 6.992 14.234 62.187 1.00 42.00 312 ILE A C 1
ATOM 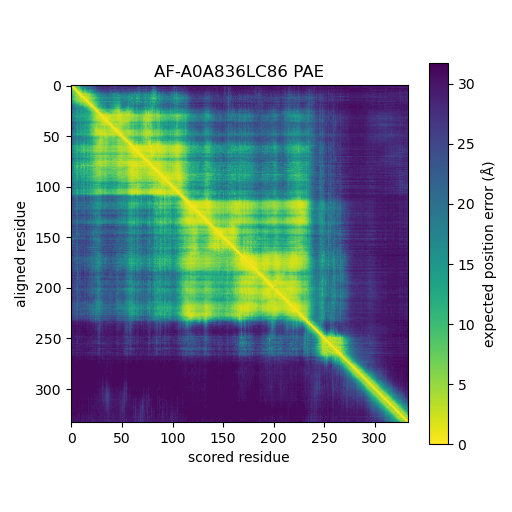2408 O O . ILE A 1 312 ? 6.478 13.684 61.215 1.00 42.00 312 ILE A O 1
ATOM 2412 N N . GLY A 1 313 ? 8.052 13.739 62.824 1.00 35.25 313 GLY A N 1
ATOM 2413 C CA . GLY A 1 313 ? 8.631 12.423 62.575 1.00 35.25 313 GLY A CA 1
ATOM 2414 C C . GLY A 1 313 ? 8.351 11.435 63.706 1.00 35.25 313 GLY A C 1
ATOM 2415 O O . GLY A 1 313 ? 7.880 11.822 64.770 1.00 35.25 313 GLY A O 1
ATOM 2416 N N . GLY A 1 314 ? 8.755 10.181 63.478 1.00 33.66 314 GLY A N 1
ATOM 2417 C CA . GLY A 1 314 ? 9.241 9.287 64.534 1.00 33.66 314 GLY A CA 1
ATOM 2418 C C . GLY A 1 314 ? 8.494 7.964 64.744 1.00 33.66 314 GLY A C 1
ATOM 2419 O O . GLY A 1 314 ? 7.372 7.962 65.230 1.00 33.66 314 GLY A O 1
ATOM 2420 N N . GLY A 1 315 ? 9.217 6.855 64.511 1.00 31.31 315 GLY A N 1
ATOM 2421 C CA . GLY A 1 315 ? 8.998 5.513 65.091 1.00 31.31 315 GLY A CA 1
ATOM 2422 C C . GLY A 1 315 ? 8.145 4.569 64.233 1.00 31.31 315 GLY A C 1
ATOM 2423 O O . GLY A 1 315 ? 7.074 4.949 63.795 1.00 31.31 315 GLY A O 1
ATOM 2424 N N . GLY A 1 316 ? 8.513 3.325 63.915 1.00 35.19 316 GLY A N 1
ATOM 2425 C CA . GLY A 1 316 ? 9.510 2.408 64.477 1.00 35.19 316 GLY A CA 1
ATOM 2426 C C . GLY A 1 316 ? 8.859 1.026 64.682 1.00 35.19 316 GLY A C 1
ATOM 2427 O O . GLY A 1 316 ? 7.708 0.974 65.097 1.00 35.19 316 GLY A O 1
ATOM 2428 N N . THR A 1 317 ? 9.620 -0.060 64.463 1.00 39.22 317 THR A N 1
ATOM 2429 C CA . THR A 1 317 ? 9.294 -1.509 64.636 1.00 39.22 317 THR A CA 1
ATOM 2430 C C . THR A 1 317 ? 8.552 -2.170 63.451 1.00 39.22 317 THR A C 1
ATOM 2432 O O . THR A 1 317 ? 7.579 -1.630 62.954 1.00 39.22 317 THR A O 1
ATOM 2435 N N . GLY A 1 318 ? 8.938 -3.309 62.860 1.00 38.09 318 GLY A N 1
ATOM 2436 C CA . GLY A 1 318 ? 10.023 -4.264 63.104 1.00 38.09 318 GLY A CA 1
ATOM 2437 C C . GLY A 1 318 ? 9.499 -5.640 63.530 1.00 38.09 318 GLY A C 1
ATOM 2438 O O . GLY A 1 318 ? 9.386 -5.834 64.721 1.00 38.09 318 GLY A O 1
ATOM 2439 N N . PHE A 1 319 ? 9.229 -6.560 62.589 1.00 39.44 319 PHE A N 1
ATOM 2440 C CA . PHE A 1 319 ? 9.130 -8.041 62.715 1.00 39.44 319 PHE A CA 1
ATOM 2441 C C . PHE A 1 319 ? 9.096 -8.599 61.264 1.00 39.44 319 PHE A C 1
ATOM 2443 O O . PHE A 1 319 ? 8.451 -7.989 60.420 1.00 39.44 319 PHE A O 1
ATOM 2450 N N . GLY A 1 320 ? 9.754 -9.670 60.807 1.00 35.34 320 GLY A N 1
ATOM 2451 C CA . GLY A 1 320 ? 10.450 -10.785 61.451 1.00 35.34 320 GLY A CA 1
ATOM 2452 C C . GLY A 1 320 ? 9.874 -12.127 60.947 1.00 35.34 320 GLY A C 1
ATOM 2453 O O . GLY A 1 320 ? 8.746 -12.447 61.295 1.00 35.34 320 GLY A O 1
ATOM 2454 N N . GLY A 1 321 ? 10.658 -12.913 60.184 1.00 34.09 321 GLY A N 1
ATOM 2455 C CA . GLY A 1 321 ? 10.407 -14.333 59.823 1.00 34.09 321 GLY A CA 1
ATOM 2456 C C . GLY A 1 321 ? 9.644 -14.553 58.505 1.00 34.09 321 GLY A C 1
ATOM 2457 O O . GLY A 1 321 ? 8.718 -13.819 58.205 1.00 34.09 321 GLY A O 1
ATOM 2458 N N . GLY A 1 322 ? 9.924 -15.512 57.618 1.00 33.56 322 GLY A N 1
ATOM 2459 C CA . GLY A 1 322 ? 10.767 -16.717 57.565 1.00 33.56 322 GLY A CA 1
ATOM 2460 C C . GLY A 1 322 ? 10.194 -17.549 56.392 1.00 33.56 322 GLY A C 1
ATOM 2461 O O . GLY A 1 322 ? 8.984 -17.656 56.264 1.00 33.56 322 GLY A O 1
ATOM 2462 N N . GLY A 1 323 ? 10.956 -17.906 55.354 1.00 35.62 323 GLY A N 1
ATOM 2463 C CA . GLY A 1 323 ? 11.573 -19.230 55.210 1.00 35.62 323 GLY A CA 1
ATOM 2464 C C . GLY A 1 323 ? 10.611 -20.309 54.670 1.00 35.62 323 GLY A C 1
ATOM 2465 O O . GLY A 1 323 ? 9.698 -20.713 55.374 1.00 35.62 323 GLY A O 1
ATOM 2466 N N . GLY A 1 324 ? 10.849 -20.842 53.458 1.00 35.47 324 GLY A N 1
ATOM 2467 C CA . GLY A 1 324 ? 10.182 -22.080 53.014 1.00 35.47 324 GLY A CA 1
ATOM 2468 C C . GLY A 1 324 ? 10.210 -22.386 51.513 1.00 35.47 324 GLY A C 1
ATOM 2469 O O . GLY A 1 324 ? 9.227 -22.179 50.813 1.00 35.47 324 GLY A O 1
ATOM 2470 N N . ARG A 1 325 ? 11.321 -22.944 51.015 1.00 43.47 325 ARG A N 1
ATOM 2471 C CA . ARG A 1 325 ? 11.397 -23.643 49.717 1.00 43.47 325 ARG A CA 1
ATOM 2472 C C . ARG A 1 325 ? 10.747 -25.026 49.845 1.00 43.47 325 ARG A C 1
ATOM 2474 O O . ARG A 1 325 ? 11.183 -25.759 50.725 1.00 43.47 325 ARG A O 1
ATOM 2481 N N . ARG A 1 326 ? 9.837 -25.432 48.943 1.00 36.66 326 ARG A N 1
ATOM 2482 C CA . ARG A 1 326 ? 9.563 -26.857 48.622 1.00 36.66 326 ARG A CA 1
ATOM 2483 C C . ARG A 1 326 ? 9.080 -27.061 47.169 1.00 36.66 326 ARG A C 1
ATOM 2485 O O . ARG A 1 326 ? 8.000 -26.633 46.785 1.00 36.66 326 ARG A O 1
ATOM 2492 N N . ARG A 1 327 ? 9.901 -27.771 46.396 1.00 38.03 327 ARG A N 1
ATOM 2493 C CA . ARG A 1 327 ? 9.598 -28.772 45.344 1.00 38.03 327 ARG A CA 1
ATOM 2494 C C . ARG A 1 327 ? 10.658 -29.884 45.539 1.00 38.03 327 ARG A C 1
ATOM 2496 O O . ARG A 1 327 ? 11.686 -29.552 46.137 1.00 38.03 327 ARG A O 1
ATOM 2503 N N . PRO A 1 328 ? 10.517 -31.129 45.037 1.00 52.31 328 PRO A N 1
ATOM 2504 C CA . PRO A 1 328 ? 9.478 -31.693 44.162 1.00 52.31 328 PRO A CA 1
ATOM 2505 C C . PRO A 1 328 ? 8.852 -33.008 44.699 1.00 52.31 328 PRO A C 1
ATOM 2507 O O . PRO A 1 328 ? 9.355 -33.605 45.645 1.00 52.31 328 PRO A O 1
ATOM 2510 N N . GLY A 1 329 ? 7.777 -33.480 44.062 1.00 39.81 329 GLY A N 1
ATOM 2511 C CA . GLY A 1 329 ? 7.218 -34.825 44.241 1.00 39.81 329 GLY A CA 1
ATOM 2512 C C . GLY A 1 329 ? 6.887 -35.426 42.876 1.00 39.81 329 GLY A C 1
ATOM 2513 O O . GLY A 1 329 ? 6.293 -34.754 42.037 1.00 39.81 329 GLY A O 1
ATOM 2514 N N . ARG A 1 330 ? 7.370 -36.645 42.657 1.00 48.34 330 ARG A N 1
ATOM 2515 C CA . ARG A 1 330 ? 7.365 -37.470 41.446 1.00 48.34 330 ARG A CA 1
ATOM 2516 C C . ARG A 1 330 ? 6.521 -38.697 41.780 1.00 48.34 330 ARG A C 1
ATOM 2518 O O . ARG A 1 330 ? 6.873 -39.326 42.760 1.00 48.34 330 ARG A O 1
ATOM 2525 N N . ASP A 1 331 ? 5.524 -39.025 40.964 1.00 51.78 331 ASP A N 1
ATOM 2526 C CA . ASP A 1 331 ? 4.849 -40.336 40.840 1.00 51.78 331 ASP A CA 1
ATOM 2527 C C . ASP A 1 331 ? 4.197 -40.304 39.440 1.00 51.78 331 ASP A C 1
ATOM 2529 O O . ASP A 1 331 ? 3.537 -39.321 39.115 1.00 51.78 331 ASP A O 1
ATOM 2533 N N . GLN A 1 332 ? 4.581 -41.096 38.431 1.00 50.78 332 GLN A N 1
ATOM 2534 C CA . GLN A 1 332 ? 4.460 -42.551 38.241 1.00 50.78 332 GLN A CA 1
ATOM 2535 C C . GLN A 1 332 ? 3.051 -43.094 38.507 1.00 50.78 332 GLN A C 1
ATOM 2537 O O . GLN A 1 332 ? 2.638 -43.255 39.650 1.00 50.78 332 GLN A O 1
ATOM 2542 N N . GLY A 1 333 ? 2.372 -43.385 37.397 1.00 53.97 333 GLY A N 1
ATOM 2543 C CA . GLY A 1 333 ? 1.064 -44.011 37.247 1.00 53.97 333 GLY A CA 1
ATOM 2544 C C . GLY A 1 333 ? 0.730 -44.012 35.767 1.00 53.97 333 GLY A C 1
ATOM 2545 O O . GLY A 1 333 ? 0.360 -42.924 35.278 1.00 53.97 333 GLY A O 1
#

Nearest PDB structures (foldseek):
  2rhk-assembly1_C  TM=7.470E-01  e=4.016E-06  Homo sapiens
  6fuw-assembly1_C  TM=4.825E-01  e=4.888E-08  Homo sapiens
  8e3i-assembly1_C  TM=4.950E-01  e=1.041E-07  Homo sapiens
  8r8r-assembly1_C  TM=4.639E-01  e=7.133E-08  Homo sapiens
  2d9n-assembly1_A  TM=6.667E-01  e=2.495E-05  Homo sapiens

Sequence (333 aa):
MFVDDAAGTHFDFEDTLPKEHPRTEKKLEICQDFQRGRCRFGDTCPQRHIISAYRTVQTKVCKHWLRGACVNGDNCLYLHEYDNRYVPQCAFFERVGECTNPECPFLHTRPNESLPECAAYRRGFCPMGPSCRLRHVKRESACPYYLAGFCPLGPRCPLGHPIQERYDRDAVSKRILAKMIVERADDPTFNRSATCYRAGCFDPGHLAPDCPGPQHSVLHKALGEIQEPGQPIGTLENGGRGSGGASHRRCFLCDEEGHTMKDCPTNTHRNQHRSGGGGGPGAPQGNSSGAGIANRRRLRREGGAGVGGGPIGGGGTGFGGGGGRRRPGRDQG

Secondary structure (DSSP, 8-state):
----TTTT---TTGGGSPP-------EEEE-HHHHTT--SSGGG-SEE----SSSB--SSBPTTGGGT--TTGGG-SSB-S--TTTPPB-HHHHHHS--S-TT-SSB---TTTTSPEEHHHHTT--TTGGG-SSB----SSB-HHHHTT--TTGGG-SSB--------HHHHHHHHHHHHHHHTTT-TT-EEEEE--STTT--EES-GGG---GGG-HHHHHHHHEE-TTS------------------B-TTT--BSS-GGG-TT-TTTGGGS-------------------------PPP-------------------------------

Foldseek 3Di:
DDDPPCPPDDDPCVVVDDDDDPPLQADQFADPCLCVVRDPCPPNDSHQNANDPDGGAQAAADPCLVVVRDPCVSNHSHDNDQDLVRFAADPCCAPVVDDPDPPDSHDNDDPQNQFAAALQVLLPDDPCPPVFPHRRDDFPAADPQVVVPDDPCPPVDSGRRRDPQDLDLVSLQVVQLVVCCVVCVPPPQFDSQDFEPDPQARHHGDYVVPDPDNVPHPSSVSCQRYDYGPDDNPDPDPDDPDDDDPPFDQEPPPRHTDDYVVPDPPNPVPVVPPPDDDDDDDDDDDDDDDDDDDDDDDDDDDDDDDDDDDDDDDDDDDDDDDDDDDDDDDDDD

pLDDT: mean 71.84, std 20.48, range [27.81, 93.38]